Protein AF-A0A8H6SZ51-F1 (afdb_monomer_lite)

InterPro domains:
  IPR008555 SIKE family [PF05769] (8-153)

Sequence (348 aa):
MDTDLGRIYQIVHELSEQLAQNQKTTAALQSQATALKGQAEQSGSGFALRRFNTDIANETFESELERMNAHIVIENQTLLHENKQLSILLKEYEGTLETVMAKFRNHALASQQYELNLTRHYEALLLTRETQTLSHDLASSSEITHSVQRIAHLLRATLQVMAGEDPDPELEYEAGEYIDPNELLSLVDALDNPEDWAVEREAEISRLEQENAALRRMLGIDPETLEANGVSVEVDREPARYALMLSRRRSASGDGPRMSYWDNGQAQQQQTQQQQQQQQQQQMQQQQQQQRAMDMQPMMRAGQANRRPGMFGAGAGRGVIPGAMGAPPQGPMWNPPPTWQPPPEFSR

Organism: NCBI:txid2126181

Structure (mmCIF, N/CA/C/O backbone):
data_AF-A0A8H6SZ51-F1
#
_entry.id   AF-A0A8H6SZ51-F1
#
loop_
_atom_site.group_PDB
_atom_site.id
_atom_site.type_symbol
_atom_site.label_atom_id
_atom_site.label_alt_id
_atom_site.label_comp_id
_atom_site.label_asym_id
_atom_site.label_entity_id
_atom_site.label_seq_id
_atom_site.pdbx_PDB_ins_code
_atom_site.Cartn_x
_atom_site.Cartn_y
_atom_site.Cartn_z
_atom_site.occupancy
_atom_site.B_iso_or_equiv
_atom_site.auth_seq_id
_atom_site.auth_comp_id
_atom_site.auth_asym_id
_atom_site.auth_atom_id
_atom_site.pdbx_PDB_model_num
ATOM 1 N N . MET A 1 1 ? -42.462 -68.093 68.613 1.00 54.12 1 MET A N 1
ATOM 2 C CA . MET A 1 1 ? -41.785 -67.982 67.305 1.00 54.12 1 MET A CA 1
ATOM 3 C C . MET A 1 1 ? -42.586 -67.099 66.359 1.00 54.12 1 MET A C 1
ATOM 5 O O . MET A 1 1 ? -42.056 -66.078 65.946 1.00 54.12 1 MET A O 1
ATOM 9 N N . ASP A 1 2 ? -43.865 -67.390 66.099 1.00 67.56 2 ASP A N 1
ATOM 10 C CA . ASP A 1 2 ? -44.685 -66.563 65.188 1.00 67.56 2 ASP A CA 1
ATOM 11 C C . ASP A 1 2 ? -45.000 -65.153 65.727 1.00 67.56 2 ASP A C 1
ATOM 13 O O . ASP A 1 2 ? -45.064 -64.186 64.971 1.00 67.56 2 ASP A O 1
ATOM 17 N N . THR A 1 3 ? -45.122 -65.001 67.050 1.00 77.69 3 THR A N 1
ATOM 18 C CA . THR A 1 3 ? -45.360 -63.708 67.719 1.00 77.69 3 THR A CA 1
ATOM 19 C C . THR A 1 3 ? -44.162 -62.760 67.646 1.00 77.69 3 THR A C 1
ATOM 21 O O . THR A 1 3 ? -44.332 -61.564 67.416 1.00 77.69 3 THR A O 1
ATOM 24 N N . ASP A 1 4 ? -42.946 -63.288 67.803 1.00 80.62 4 ASP A N 1
ATOM 25 C CA . ASP A 1 4 ? -41.711 -62.500 67.718 1.00 80.62 4 ASP A CA 1
ATOM 26 C C . ASP A 1 4 ? -41.420 -62.100 66.270 1.00 80.62 4 ASP A C 1
ATOM 28 O O . ASP A 1 4 ? -40.997 -60.976 66.009 1.00 80.62 4 ASP A O 1
ATOM 32 N N . LEU A 1 5 ? -41.733 -62.985 65.317 1.00 83.81 5 LEU A N 1
ATOM 33 C CA . LEU A 1 5 ? -41.634 -62.703 63.890 1.00 83.81 5 LEU A CA 1
ATOM 34 C C . LEU A 1 5 ? -42.596 -61.576 63.471 1.00 83.81 5 LEU A C 1
ATOM 36 O O . LEU A 1 5 ? -42.186 -60.653 62.770 1.00 83.81 5 LEU A O 1
ATOM 40 N N . GLY A 1 6 ? -43.840 -61.589 63.965 1.00 87.44 6 GLY A N 1
ATOM 41 C CA . GLY A 1 6 ? -44.801 -60.499 63.749 1.00 87.44 6 GLY A CA 1
ATOM 42 C C . GLY A 1 6 ? -44.322 -59.154 64.311 1.00 87.44 6 GLY A C 1
ATOM 43 O O . GLY A 1 6 ? -44.431 -58.128 63.640 1.00 87.44 6 GLY A O 1
ATOM 44 N N . ARG A 1 7 ? -43.706 -59.161 65.501 1.00 87.44 7 ARG A N 1
ATOM 45 C CA . ARG A 1 7 ? -43.123 -57.955 66.112 1.00 87.44 7 ARG A CA 1
ATOM 46 C C . ARG A 1 7 ? -41.937 -57.415 65.311 1.00 87.44 7 ARG A C 1
ATOM 48 O O . ARG A 1 7 ? -41.816 -56.203 65.153 1.00 87.44 7 ARG A O 1
ATOM 55 N N . ILE A 1 8 ? -41.084 -58.294 64.781 1.00 89.44 8 ILE A N 1
ATOM 56 C CA . ILE A 1 8 ? -39.959 -57.904 63.919 1.00 89.44 8 ILE A CA 1
ATOM 57 C C . ILE A 1 8 ? -40.474 -57.258 62.629 1.00 89.44 8 ILE A C 1
ATOM 59 O O . ILE A 1 8 ? -39.972 -56.202 62.255 1.00 89.44 8 ILE A O 1
ATOM 63 N N . TYR A 1 9 ? -41.499 -57.820 61.980 1.00 90.88 9 TYR A N 1
ATOM 64 C CA . TYR A 1 9 ? -42.091 -57.211 60.782 1.00 90.88 9 TYR A CA 1
ATOM 65 C C . TYR A 1 9 ? -42.684 -55.828 61.051 1.00 90.88 9 TYR A C 1
ATOM 67 O O . TYR A 1 9 ? -42.505 -54.924 60.237 1.00 90.88 9 TYR A O 1
ATOM 75 N N . GLN A 1 10 ? -43.337 -55.641 62.198 1.00 91.94 10 GLN A N 1
ATOM 76 C CA . GLN A 1 10 ? -43.884 -54.344 62.586 1.00 91.94 10 GLN A CA 1
ATOM 77 C C . GLN A 1 10 ? -42.779 -53.305 62.825 1.00 91.94 10 GLN A C 1
ATOM 79 O O . GLN A 1 10 ? -42.860 -52.203 62.293 1.00 91.94 10 GLN A O 1
ATOM 84 N N . ILE A 1 11 ? -41.697 -53.677 63.518 1.00 93.50 11 ILE A N 1
ATOM 85 C CA . ILE A 1 11 ? -40.536 -52.795 63.724 1.00 93.50 11 ILE A CA 1
ATOM 86 C C . ILE A 1 11 ? -39.845 -52.472 62.394 1.00 93.50 11 ILE A C 1
ATOM 88 O O . ILE A 1 11 ? -39.466 -51.330 62.160 1.00 93.50 11 ILE A O 1
ATOM 92 N N . VAL A 1 12 ? -39.688 -53.448 61.497 1.00 93.56 12 VAL A N 1
ATOM 93 C CA . VAL A 1 12 ? -39.121 -53.215 60.158 1.00 93.56 12 VAL A CA 1
ATOM 94 C C . VAL A 1 12 ? -40.002 -52.257 59.357 1.00 93.56 12 VAL A C 1
ATOM 96 O O . VAL A 1 12 ? -39.475 -51.383 58.671 1.00 93.56 12 VAL A O 1
ATOM 99 N N . HIS A 1 13 ? -41.326 -52.376 59.471 1.00 93.75 13 HIS A N 1
ATOM 100 C CA . HIS A 1 13 ? -42.253 -51.458 58.824 1.00 93.75 13 HIS A CA 1
ATOM 101 C C . HIS A 1 13 ? -42.134 -50.038 59.393 1.00 93.75 13 HIS A C 1
ATOM 103 O O . HIS A 1 13 ? -41.925 -49.100 58.626 1.00 93.75 13 HIS A O 1
ATOM 109 N N . GLU A 1 14 ? -42.139 -49.886 60.719 1.00 93.94 14 GLU A N 1
ATOM 110 C CA . GLU A 1 14 ? -41.946 -48.596 61.397 1.00 93.94 14 GLU A CA 1
ATOM 111 C C . GLU A 1 14 ? -40.591 -47.959 61.043 1.00 93.94 14 GLU A C 1
ATOM 113 O O . GLU A 1 14 ? -40.518 -46.766 60.751 1.00 93.94 14 GLU A O 1
ATOM 118 N N . LEU A 1 15 ? -39.514 -48.749 60.983 1.00 92.19 15 LEU A N 1
ATOM 119 C CA . LEU A 1 15 ? -38.196 -48.276 60.551 1.00 92.19 15 LEU A CA 1
ATOM 120 C C . LEU A 1 15 ? -38.187 -47.869 59.074 1.00 92.19 15 LEU A C 1
ATOM 122 O O . LEU A 1 15 ? -37.550 -46.878 58.720 1.00 92.19 15 LEU A O 1
ATOM 126 N N . SER A 1 16 ? -38.897 -48.596 58.207 1.00 94.12 16 SER A N 1
ATOM 127 C CA . SER A 1 16 ? -39.017 -48.243 56.789 1.00 94.12 16 SER A CA 1
ATOM 128 C C . SER A 1 16 ? -39.801 -46.944 56.582 1.00 94.12 16 SER A C 1
ATOM 130 O O . SER A 1 16 ? -39.419 -46.120 55.751 1.00 94.12 16 SER A O 1
ATOM 132 N N . GLU A 1 17 ? -40.836 -46.710 57.390 1.00 94.56 17 GLU A N 1
ATOM 133 C CA . GLU A 1 17 ? -41.622 -45.479 57.375 1.00 94.56 17 GLU A CA 1
ATOM 134 C C . GLU A 1 17 ? -40.801 -44.294 57.904 1.00 94.56 17 GLU A C 1
ATOM 136 O O . GLU A 1 17 ? -40.761 -43.231 57.280 1.00 94.56 17 GLU A O 1
ATOM 141 N N . GLN A 1 18 ? -40.045 -44.493 58.989 1.00 94.19 18 GLN A N 1
ATOM 142 C CA . GLN A 1 18 ? -39.103 -43.496 59.505 1.00 94.19 18 GLN A CA 1
ATOM 143 C C . GLN A 1 18 ? -37.994 -43.174 58.497 1.00 94.19 18 GLN A C 1
ATOM 145 O O . GLN A 1 18 ? -37.603 -42.013 58.357 1.00 94.19 18 GLN A O 1
ATOM 150 N N . LEU A 1 19 ? -37.499 -44.171 57.759 1.00 93.62 19 LEU A N 1
ATOM 151 C CA . LEU A 1 19 ? -36.518 -43.967 56.695 1.00 93.62 19 LEU A CA 1
ATOM 152 C C . LEU A 1 19 ? -37.111 -43.145 55.542 1.00 93.62 19 LEU A C 1
ATOM 154 O O . LEU A 1 19 ? -36.482 -42.189 55.092 1.00 93.62 19 LEU A O 1
ATOM 158 N N . ALA A 1 20 ? -38.328 -43.468 55.097 1.00 93.75 20 ALA A N 1
ATOM 159 C CA . ALA A 1 20 ? -39.018 -42.726 54.043 1.00 93.75 20 ALA A CA 1
ATOM 160 C C . ALA A 1 20 ? -39.282 -41.267 54.454 1.00 93.75 20 ALA A C 1
ATOM 162 O O . ALA A 1 20 ? -39.051 -40.340 53.672 1.00 93.75 20 ALA A O 1
ATOM 163 N N . GLN A 1 21 ? -39.686 -41.043 55.707 1.00 95.31 21 GLN A N 1
ATOM 164 C CA . GLN A 1 21 ? -39.879 -39.703 56.251 1.00 95.31 21 GLN A CA 1
ATOM 165 C C . GLN A 1 21 ? -38.557 -38.930 56.343 1.00 95.31 21 GLN A C 1
ATOM 167 O O . GLN A 1 21 ? -38.513 -37.763 55.956 1.00 95.31 21 GLN A O 1
ATOM 172 N N . ASN A 1 22 ? -37.469 -39.575 56.777 1.00 94.44 22 ASN A N 1
ATOM 173 C CA . ASN A 1 22 ? -36.139 -38.960 56.814 1.00 94.44 22 ASN A CA 1
ATOM 174 C C . ASN A 1 22 ? -35.604 -38.618 55.417 1.00 94.44 22 ASN A C 1
ATOM 176 O O . ASN A 1 22 ? -34.984 -37.571 55.227 1.00 94.44 22 ASN A O 1
ATOM 180 N N . GLN A 1 23 ? -35.861 -39.455 54.411 1.00 95.44 23 GLN A N 1
ATOM 181 C CA . GLN A 1 23 ? -35.506 -39.134 53.027 1.00 95.44 23 GLN A CA 1
ATOM 182 C C . GLN A 1 23 ? -36.289 -37.919 52.524 1.00 95.44 23 GLN A C 1
ATOM 184 O O . GLN A 1 23 ? -35.708 -37.016 51.920 1.00 95.44 23 GLN A O 1
ATOM 189 N N . LYS A 1 24 ? -37.590 -37.849 52.827 1.00 95.94 24 LYS A N 1
ATOM 190 C CA . LYS A 1 24 ? -38.444 -36.717 52.453 1.00 95.94 24 LYS A CA 1
ATOM 191 C C . LYS A 1 24 ? -38.004 -35.412 53.120 1.00 95.94 24 LYS A C 1
ATOM 193 O O . LYS A 1 24 ? -37.941 -34.381 52.451 1.00 95.94 24 LYS A O 1
ATOM 198 N N . THR A 1 25 ? -37.683 -35.437 54.414 1.00 94.88 25 THR A N 1
ATOM 199 C CA . THR A 1 25 ? -37.186 -34.250 55.128 1.00 94.88 25 THR A CA 1
ATOM 200 C C . THR A 1 25 ? -35.817 -33.819 54.610 1.00 94.88 25 THR A C 1
ATOM 202 O O . THR A 1 25 ? -35.608 -32.631 54.381 1.00 94.88 25 THR A O 1
ATOM 205 N N . THR A 1 26 ? -34.917 -34.764 54.327 1.00 95.81 26 THR A N 1
ATOM 206 C CA . THR A 1 26 ? -33.597 -34.475 53.744 1.00 95.81 26 THR A CA 1
ATOM 207 C C . THR A 1 26 ? -33.722 -33.848 52.357 1.00 95.81 26 THR A C 1
ATOM 209 O O . THR A 1 26 ? -33.072 -32.842 52.085 1.00 95.81 26 THR A O 1
ATOM 212 N N . ALA A 1 27 ? -34.607 -34.368 51.502 1.00 94.94 27 ALA A N 1
ATOM 213 C CA . ALA A 1 27 ? -34.875 -33.789 50.186 1.00 94.94 27 ALA A CA 1
ATOM 214 C C . ALA A 1 27 ? -35.447 -32.362 50.290 1.00 94.94 27 ALA A C 1
ATOM 216 O O . ALA A 1 27 ? -35.039 -31.466 49.547 1.00 94.94 27 ALA A O 1
ATOM 217 N N . ALA A 1 28 ? -36.347 -32.119 51.250 1.00 94.44 28 ALA A N 1
ATOM 218 C CA . ALA A 1 28 ? -36.875 -30.784 51.511 1.00 94.44 28 ALA A CA 1
ATOM 219 C C . ALA A 1 28 ? -35.773 -29.822 51.991 1.00 94.44 28 ALA A C 1
ATOM 221 O O . ALA A 1 28 ? -35.643 -28.730 51.440 1.00 94.44 28 ALA A O 1
ATOM 222 N N . LEU A 1 29 ? -34.929 -30.232 52.940 1.00 95.12 29 LEU A N 1
ATOM 223 C CA . LEU A 1 29 ? -33.794 -29.427 53.404 1.00 95.12 29 LEU A CA 1
ATOM 224 C C . LEU A 1 29 ? -32.787 -29.150 52.284 1.00 95.12 29 LEU A C 1
ATOM 226 O O . LEU A 1 29 ? -32.311 -28.025 52.153 1.00 95.12 29 LEU A O 1
ATOM 230 N N . GLN A 1 30 ? -32.506 -30.138 51.435 1.00 95.88 30 GLN A N 1
ATOM 231 C CA . GLN A 1 30 ? -31.626 -29.969 50.284 1.00 95.88 30 GLN A CA 1
ATOM 232 C C . GLN A 1 30 ? -32.189 -28.937 49.300 1.00 95.88 30 GLN A C 1
ATOM 234 O O . GLN A 1 30 ? -31.453 -28.051 48.871 1.00 95.88 30 GLN A O 1
ATOM 239 N N . SER A 1 31 ? -33.494 -28.985 49.004 1.00 93.94 31 SER A N 1
ATOM 240 C CA . SER A 1 31 ? -34.147 -27.985 48.147 1.00 93.94 31 SER A CA 1
ATOM 241 C C . SER A 1 31 ? -34.081 -26.568 48.740 1.00 93.94 31 SER A C 1
ATOM 243 O O . SER A 1 31 ? -33.769 -25.607 48.030 1.00 93.94 31 SER A O 1
ATOM 245 N N . GLN A 1 32 ? -34.278 -26.430 50.056 1.00 94.44 32 GLN A N 1
ATOM 246 C CA . GLN A 1 32 ? -34.163 -25.150 50.759 1.00 94.44 32 GLN A CA 1
ATOM 247 C C . GLN A 1 32 ? -32.725 -24.623 50.734 1.00 94.44 32 GLN A C 1
ATOM 249 O O . GLN A 1 32 ? -32.509 -23.450 50.439 1.00 94.44 32 GLN A O 1
ATOM 254 N N . ALA A 1 33 ? -31.731 -25.486 50.955 1.00 94.62 33 ALA A N 1
ATOM 255 C CA . ALA A 1 33 ? -30.320 -25.125 50.864 1.00 94.62 33 ALA A CA 1
ATOM 256 C C . ALA A 1 33 ? -29.931 -24.685 49.444 1.00 94.62 33 ALA A C 1
ATOM 258 O O . ALA A 1 33 ? -29.205 -23.705 49.287 1.00 94.62 33 ALA A O 1
ATOM 259 N N . THR A 1 34 ? -30.447 -25.348 48.400 1.00 91.56 34 THR A N 1
ATOM 260 C CA . THR A 1 34 ? -30.214 -24.918 47.011 1.00 91.56 34 THR A CA 1
ATOM 261 C C . THR A 1 34 ? -30.865 -23.573 46.699 1.00 91.56 34 THR A C 1
ATOM 263 O O . THR A 1 34 ? -30.244 -22.744 46.036 1.00 91.56 34 THR A O 1
ATOM 266 N N . ALA A 1 35 ? -32.068 -23.312 47.220 1.00 88.31 35 ALA A N 1
ATOM 267 C CA . ALA A 1 35 ? -32.730 -22.021 47.062 1.00 88.31 35 ALA A CA 1
ATOM 268 C C . ALA A 1 35 ? -31.961 -20.901 47.784 1.00 88.31 35 ALA A C 1
ATOM 270 O O . ALA A 1 35 ? -31.727 -19.846 47.200 1.00 88.31 35 ALA A O 1
ATOM 271 N N . LEU A 1 36 ? -31.503 -21.149 49.016 1.00 87.88 36 LEU A N 1
ATOM 272 C CA . LEU A 1 36 ? -30.671 -20.211 49.776 1.00 87.88 36 LEU A CA 1
ATOM 273 C C . LEU A 1 36 ? -29.326 -19.954 49.091 1.00 87.88 36 LEU A C 1
ATOM 275 O O . LEU A 1 36 ? -28.891 -18.808 49.016 1.00 87.88 36 LEU A O 1
ATOM 279 N N . LYS A 1 37 ? -28.687 -20.991 48.542 1.00 89.62 37 LYS A N 1
ATOM 280 C CA . LYS A 1 37 ? -27.451 -20.848 47.766 1.00 89.62 37 LYS A CA 1
ATOM 281 C C . LYS A 1 37 ? -27.669 -19.974 46.527 1.00 89.62 37 LYS A C 1
ATOM 283 O O . LYS A 1 37 ? -26.894 -19.051 46.310 1.00 89.62 37 LYS A O 1
ATOM 288 N N . GLY A 1 38 ? -28.751 -20.200 45.779 1.00 79.88 38 GLY A N 1
ATOM 289 C CA . GLY A 1 38 ? -29.110 -19.354 44.635 1.00 79.88 38 GLY A CA 1
ATOM 290 C C . GLY A 1 38 ? -29.379 -17.898 45.035 1.00 79.88 38 GLY A C 1
ATOM 291 O O . GLY A 1 38 ? -28.921 -16.977 44.364 1.00 79.88 38 GLY A O 1
ATOM 292 N N . GLN A 1 39 ? -30.051 -17.671 46.169 1.00 76.31 39 GLN A N 1
ATOM 293 C CA . GLN A 1 39 ? -30.261 -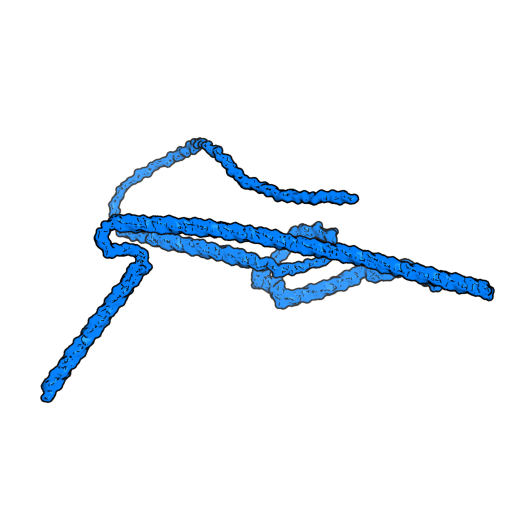16.326 46.719 1.00 76.31 39 GLN A CA 1
ATOM 294 C C . GLN A 1 39 ? -28.949 -15.660 47.164 1.00 76.31 39 GLN A C 1
ATOM 296 O O . GLN A 1 39 ? -28.791 -14.451 46.993 1.00 76.31 39 GLN A O 1
ATOM 301 N N . ALA A 1 40 ? -28.000 -16.421 47.715 1.00 72.31 40 ALA A N 1
ATOM 302 C CA . ALA A 1 40 ? -26.692 -15.920 48.131 1.00 72.31 40 ALA A CA 1
ATOM 303 C C . ALA A 1 40 ? -25.800 -15.561 46.931 1.00 72.31 40 ALA A C 1
ATOM 305 O O . ALA A 1 40 ? -25.185 -14.499 46.929 1.00 72.31 40 ALA A O 1
ATOM 306 N N . GLU A 1 41 ? -25.784 -16.393 45.887 1.00 72.12 41 GLU A N 1
ATOM 307 C CA . GLU A 1 41 ? -25.068 -16.114 44.633 1.00 72.12 41 GLU A CA 1
ATOM 308 C C . GLU A 1 41 ? -25.610 -14.848 43.952 1.00 72.12 41 GLU A C 1
ATOM 310 O O . GLU A 1 41 ? -24.838 -13.972 43.566 1.00 72.12 41 GLU A O 1
ATOM 315 N N . GLN A 1 42 ? -26.938 -14.686 43.911 1.00 62.69 42 GLN A N 1
ATOM 316 C CA . GLN A 1 42 ? -27.586 -13.463 43.421 1.00 62.69 42 GLN A CA 1
ATOM 317 C C . GLN A 1 42 ? -27.328 -12.246 44.324 1.00 62.69 42 GLN A C 1
ATOM 319 O O . GLN A 1 42 ? -27.277 -11.120 43.836 1.00 62.69 42 GLN A O 1
ATOM 324 N N . SER A 1 43 ? -27.133 -12.455 45.631 1.00 59.44 43 SER A N 1
ATOM 325 C CA . SER A 1 43 ? -26.757 -11.387 46.569 1.00 59.44 43 SER A CA 1
ATOM 326 C C . SER A 1 43 ? -25.289 -10.964 46.433 1.00 59.44 43 SER A C 1
ATOM 328 O O . SER A 1 43 ? -24.950 -9.853 46.826 1.00 59.44 43 SER A O 1
ATOM 330 N N . GLY A 1 44 ? -24.422 -11.814 45.870 1.00 57.91 44 GLY A N 1
ATOM 331 C CA . GLY A 1 44 ? -23.009 -11.512 45.624 1.00 57.91 44 GLY A CA 1
ATOM 332 C C . GLY A 1 44 ? -22.717 -10.862 44.267 1.00 57.91 44 GLY A C 1
ATOM 333 O O . GLY A 1 44 ? -21.661 -10.254 44.114 1.00 57.91 44 GLY A O 1
ATOM 334 N N . SER A 1 45 ? -23.621 -10.968 43.283 1.00 58.28 45 SER A N 1
ATOM 335 C CA . SER A 1 45 ? -23.331 -10.596 41.887 1.00 58.28 45 SER A CA 1
ATOM 336 C C . SER A 1 45 ? -23.991 -9.305 41.386 1.00 58.28 45 SER A C 1
ATOM 338 O O . SER A 1 45 ? -23.866 -8.990 40.204 1.00 58.28 45 SER A O 1
ATOM 340 N N . GLY A 1 46 ? -24.726 -8.570 42.222 1.00 50.03 46 GLY A N 1
ATOM 341 C CA . GLY A 1 46 ? -25.528 -7.431 41.774 1.00 50.03 46 GLY A CA 1
ATOM 342 C C . GLY A 1 46 ? -25.355 -6.222 42.675 1.00 50.03 46 GLY A C 1
ATOM 343 O O . GLY A 1 46 ? -25.708 -6.257 43.847 1.00 50.03 46 GLY A O 1
ATOM 344 N N . PHE A 1 47 ? -24.820 -5.148 42.111 1.00 61.03 47 PHE A N 1
ATOM 345 C CA . PHE A 1 47 ? -24.663 -3.842 42.733 1.00 61.03 47 PHE A CA 1
ATOM 346 C C . PHE A 1 47 ? -25.936 -3.383 43.472 1.00 61.03 47 PHE A C 1
ATOM 348 O O . PHE A 1 47 ? -26.958 -3.104 42.853 1.00 61.03 47 PHE A O 1
ATOM 355 N N . ALA A 1 48 ? -25.853 -3.330 44.798 1.00 49.62 48 ALA A N 1
ATOM 356 C CA . ALA A 1 48 ? -26.492 -2.397 45.726 1.00 49.62 48 ALA A CA 1
ATOM 357 C C . ALA A 1 48 ? -26.206 -2.969 47.112 1.00 49.62 48 ALA A C 1
ATOM 359 O O . ALA A 1 48 ? -26.583 -4.107 47.390 1.00 49.62 48 ALA A O 1
ATOM 360 N N . LEU A 1 49 ? -25.518 -2.214 47.971 1.00 57.41 49 LEU A N 1
ATOM 361 C CA . LEU A 1 49 ? -25.330 -2.597 49.364 1.00 57.41 49 LEU A CA 1
ATOM 362 C C . LEU A 1 49 ? -26.714 -2.906 49.974 1.00 57.41 49 LEU A C 1
ATOM 364 O O . LEU A 1 49 ? -27.468 -2.014 50.348 1.00 57.41 49 LEU A O 1
ATOM 368 N N . ARG A 1 50 ? -27.094 -4.179 50.075 1.00 59.22 50 ARG A N 1
ATOM 369 C CA . ARG A 1 50 ? -28.206 -4.560 50.942 1.00 59.22 50 ARG A CA 1
ATOM 370 C C . ARG A 1 50 ? -27.685 -4.371 52.353 1.00 59.22 50 ARG A C 1
ATOM 372 O O . ARG A 1 50 ? -26.639 -4.921 52.688 1.00 59.22 50 ARG A O 1
ATOM 379 N N . ARG A 1 51 ? -28.374 -3.531 53.129 1.00 57.91 51 ARG A N 1
ATOM 380 C CA . ARG A 1 51 ? -28.015 -3.147 54.501 1.00 57.91 51 ARG A CA 1
ATOM 381 C C . ARG A 1 51 ? -27.876 -4.408 55.352 1.00 57.91 51 ARG A C 1
ATOM 383 O O . ARG A 1 51 ? -28.846 -4.889 55.922 1.00 57.91 51 ARG A O 1
ATOM 390 N N . PHE A 1 52 ? -26.673 -4.967 55.385 1.00 53.56 52 PHE A N 1
ATOM 391 C CA . PHE A 1 52 ? -26.355 -6.118 56.222 1.00 53.56 52 PHE A CA 1
ATOM 392 C C . PHE A 1 52 ? -26.105 -5.677 57.672 1.00 53.56 52 PHE A C 1
ATOM 394 O O . PHE A 1 52 ? -26.188 -6.485 58.587 1.00 53.56 52 PHE A O 1
ATOM 401 N N . ASN A 1 53 ? -25.883 -4.373 57.881 1.00 54.50 53 ASN A N 1
ATOM 402 C CA . ASN A 1 53 ? -25.733 -3.749 59.187 1.00 54.50 53 ASN A CA 1
ATOM 403 C C . ASN A 1 53 ? -26.962 -2.873 59.466 1.00 54.50 53 ASN A C 1
ATOM 405 O O . ASN A 1 53 ? -27.157 -1.837 58.827 1.00 54.50 53 ASN A O 1
ATOM 409 N N . THR A 1 54 ? -27.799 -3.289 60.413 1.00 61.47 54 THR A N 1
ATOM 410 C CA . THR A 1 54 ? -28.956 -2.522 60.914 1.00 61.47 54 THR A CA 1
ATOM 411 C C . THR A 1 54 ? -28.561 -1.313 61.766 1.00 61.47 54 THR A C 1
ATOM 413 O O . THR A 1 54 ? -29.416 -0.510 62.124 1.00 61.47 54 THR A O 1
ATOM 416 N N . ASP A 1 55 ? -27.272 -1.185 62.076 1.00 60.06 55 ASP A N 1
ATOM 417 C CA . ASP A 1 55 ? -26.733 -0.290 63.108 1.00 60.06 55 ASP A CA 1
ATOM 418 C C . ASP A 1 55 ? -26.404 1.109 62.556 1.00 60.06 55 ASP A C 1
ATOM 420 O O . ASP A 1 55 ? -26.090 2.040 63.293 1.00 60.06 55 ASP A O 1
ATOM 424 N N . ILE A 1 56 ? -26.477 1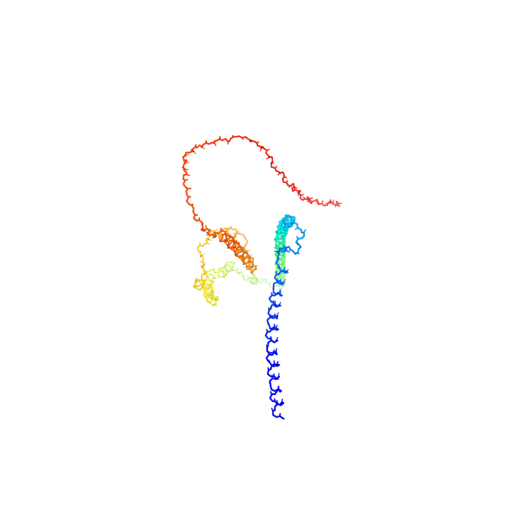.255 61.234 1.00 70.94 56 ILE A N 1
ATOM 425 C CA . ILE A 1 56 ? -26.267 2.501 60.500 1.00 70.94 56 ILE A CA 1
ATOM 426 C C . ILE A 1 56 ? -27.644 3.144 60.276 1.00 70.94 56 ILE A C 1
ATOM 428 O O . ILE A 1 56 ? -28.627 2.437 60.045 1.00 70.94 56 ILE A O 1
ATOM 432 N N . ALA A 1 57 ? -27.760 4.472 60.337 1.00 77.31 57 ALA A N 1
ATOM 433 C CA . ALA A 1 57 ? -29.011 5.164 60.009 1.00 77.31 57 ALA A CA 1
ATOM 434 C C . ALA A 1 57 ? -29.325 5.041 58.503 1.00 77.31 57 ALA A C 1
ATOM 436 O O . ALA A 1 57 ? -28.417 4.931 57.677 1.00 77.31 57 ALA A O 1
ATOM 437 N N . ASN A 1 58 ? -30.606 4.999 58.116 1.00 78.50 58 ASN A N 1
ATOM 438 C CA . ASN A 1 58 ? -30.991 4.909 56.692 1.00 78.50 58 ASN A CA 1
ATOM 439 C C . ASN A 1 58 ? -30.367 6.053 55.885 1.00 78.50 58 ASN A C 1
ATOM 441 O O . ASN A 1 58 ? -29.791 5.817 54.830 1.00 78.50 58 ASN A O 1
ATOM 445 N N . GLU A 1 59 ? -30.378 7.250 56.463 1.00 81.00 59 GLU A N 1
ATOM 446 C CA . GLU A 1 59 ? -29.875 8.479 55.852 1.00 81.00 59 GLU A CA 1
ATOM 447 C C . GLU A 1 59 ? -28.365 8.445 55.580 1.00 81.00 59 GLU A C 1
ATOM 449 O O . GLU A 1 59 ? -27.921 8.836 54.504 1.00 81.00 59 GLU A O 1
ATOM 454 N N . THR A 1 60 ? -27.549 7.945 56.516 1.00 80.75 60 THR A N 1
ATOM 455 C CA . THR A 1 60 ? -26.089 7.880 56.319 1.00 80.75 60 THR A CA 1
ATOM 456 C C . THR A 1 60 ? -25.708 6.840 55.274 1.00 80.75 60 THR A C 1
ATOM 458 O O . THR A 1 60 ? -24.760 7.030 54.518 1.00 80.75 60 THR A O 1
ATOM 461 N N . PHE A 1 61 ? -26.475 5.756 55.202 1.00 80.81 61 PHE A N 1
ATOM 462 C CA . PHE A 1 61 ? -26.314 4.738 54.179 1.00 80.81 61 PHE A CA 1
ATOM 463 C C . PHE A 1 61 ? -26.681 5.259 52.779 1.00 80.81 61 PHE A C 1
ATOM 465 O O . PHE A 1 61 ? -25.904 5.082 51.842 1.00 80.81 61 PHE A O 1
ATOM 472 N N . GLU A 1 62 ? -27.835 5.917 52.640 1.00 82.69 62 GLU A N 1
ATOM 473 C CA . GLU A 1 62 ? -28.273 6.516 51.373 1.00 82.69 62 GLU A CA 1
ATOM 474 C C . GLU A 1 62 ? -27.308 7.618 50.921 1.00 82.69 62 GLU A C 1
ATOM 476 O O . GLU A 1 62 ? -26.909 7.629 49.762 1.00 82.69 62 GLU A O 1
ATOM 481 N N . SER A 1 63 ? -26.818 8.452 51.843 1.00 87.44 63 SER A N 1
ATOM 482 C CA . SER A 1 63 ? -25.839 9.500 51.532 1.00 87.44 63 SER A CA 1
ATOM 483 C C . SER A 1 63 ? -24.487 8.950 51.054 1.00 87.44 63 SER A C 1
ATOM 485 O O . SER A 1 63 ? -23.920 9.460 50.087 1.00 87.44 63 SER A O 1
ATOM 487 N N . GLU A 1 64 ? -23.959 7.889 51.672 1.00 84.44 64 GLU A N 1
ATOM 488 C CA . GLU A 1 64 ? -22.719 7.244 51.209 1.00 84.44 64 GLU A CA 1
ATOM 489 C C . GLU A 1 64 ? -22.916 6.514 49.869 1.00 84.44 64 GLU A C 1
ATOM 491 O O . GLU A 1 64 ? -22.025 6.535 49.014 1.00 84.44 64 GLU A O 1
ATOM 496 N N . LEU A 1 65 ? -24.095 5.925 49.637 1.00 84.31 65 LEU A N 1
ATOM 497 C CA . LEU A 1 65 ? -24.448 5.313 48.355 1.00 84.31 65 LEU A CA 1
ATOM 498 C C . LEU A 1 65 ? -24.543 6.367 47.249 1.00 84.31 65 LEU A C 1
ATOM 500 O O . LEU A 1 65 ? -23.973 6.171 46.176 1.00 84.31 65 LEU A O 1
ATOM 504 N N . GLU A 1 66 ? -25.204 7.493 47.510 1.00 88.12 66 GLU A N 1
ATOM 505 C CA . GLU A 1 66 ? -25.273 8.632 46.594 1.00 88.12 66 GLU A CA 1
ATOM 506 C C . GLU A 1 66 ? -23.882 9.199 46.305 1.00 88.12 66 GLU A C 1
ATOM 508 O O . GLU A 1 66 ? -23.554 9.438 45.142 1.00 88.12 66 GLU A O 1
ATOM 513 N N . ARG A 1 67 ? -23.024 9.338 47.325 1.00 91.50 67 ARG A N 1
ATOM 514 C CA . ARG A 1 67 ? -21.639 9.797 47.144 1.00 91.50 67 ARG A CA 1
ATOM 515 C C . ARG A 1 67 ? -20.835 8.838 46.270 1.00 91.50 67 ARG A C 1
ATOM 517 O O . ARG A 1 67 ? -20.131 9.285 45.367 1.00 91.50 67 ARG A O 1
ATOM 524 N N . MET A 1 68 ? -20.938 7.533 46.517 1.00 88.06 68 MET A N 1
ATOM 525 C CA . MET A 1 68 ? -20.249 6.514 45.723 1.00 88.06 68 MET A CA 1
ATOM 526 C C . MET A 1 68 ? -20.772 6.476 44.283 1.00 88.06 68 MET A C 1
ATOM 528 O O . MET A 1 68 ? -19.983 6.411 43.346 1.00 88.06 68 MET A O 1
ATOM 532 N N . ASN A 1 69 ? -22.088 6.563 44.091 1.00 87.75 69 ASN A N 1
ATOM 533 C CA . ASN A 1 69 ? -22.696 6.586 42.765 1.00 87.75 69 ASN A CA 1
ATOM 534 C C . ASN A 1 69 ? -22.271 7.842 41.986 1.00 87.75 69 ASN A C 1
ATOM 536 O O . ASN A 1 69 ? -21.811 7.742 40.851 1.00 87.75 69 ASN A O 1
ATOM 540 N N . ALA A 1 70 ? -22.303 9.016 42.624 1.00 94.12 70 ALA A N 1
ATOM 541 C CA . ALA A 1 70 ? -21.788 10.252 42.039 1.00 94.12 70 ALA A CA 1
ATOM 542 C C . ALA A 1 70 ? -20.301 10.131 41.666 1.00 94.12 70 ALA A C 1
ATOM 544 O O . ALA A 1 70 ? -19.902 10.569 40.588 1.00 94.12 70 ALA A O 1
ATOM 545 N N . HIS A 1 71 ? -19.489 9.491 42.512 1.00 94.88 71 HIS A N 1
ATOM 546 C CA . HIS A 1 71 ? -18.078 9.250 42.222 1.00 94.88 71 HIS A CA 1
ATOM 547 C C . HIS A 1 71 ? -17.878 8.366 40.983 1.00 94.88 71 HIS A C 1
ATOM 549 O O . HIS A 1 71 ? -17.133 8.747 40.084 1.00 94.88 71 HIS A O 1
ATOM 555 N N . ILE A 1 72 ? -18.608 7.251 40.883 1.00 93.38 72 ILE A N 1
ATOM 556 C CA . ILE A 1 72 ? -18.565 6.346 39.724 1.00 93.38 72 ILE A CA 1
ATOM 557 C C . ILE A 1 72 ? -19.005 7.067 38.444 1.00 93.38 72 ILE A C 1
ATOM 559 O O . ILE A 1 72 ? -18.431 6.847 37.378 1.00 93.38 72 ILE A O 1
ATOM 563 N N . VAL A 1 73 ? -20.015 7.938 38.519 1.00 95.69 73 VAL A N 1
ATOM 564 C CA . VAL A 1 73 ? -20.460 8.733 37.363 1.00 95.69 73 VAL A CA 1
ATOM 565 C C . VAL A 1 73 ? -19.364 9.700 36.910 1.00 95.69 73 VAL A C 1
ATOM 567 O O . VAL A 1 73 ? -19.104 9.793 35.711 1.00 95.69 73 VAL A O 1
ATOM 570 N N . ILE A 1 74 ? -18.696 10.384 37.842 1.00 96.25 74 ILE A N 1
ATOM 571 C CA . ILE A 1 74 ? -17.593 11.308 37.531 1.00 96.25 74 ILE A CA 1
ATOM 572 C C . ILE A 1 74 ? -16.404 10.555 36.921 1.00 96.25 74 ILE A C 1
ATOM 574 O O . ILE A 1 74 ? -15.835 11.002 35.923 1.00 96.25 74 ILE A O 1
ATOM 578 N N . GLU A 1 75 ? -16.044 9.402 37.480 1.00 97.12 75 GLU A N 1
ATOM 579 C CA . GLU A 1 75 ? -14.971 8.558 36.953 1.00 97.12 75 GLU A CA 1
ATOM 580 C C . GLU A 1 75 ? -15.298 8.079 35.536 1.00 97.12 75 GLU A C 1
ATOM 582 O O . GLU A 1 75 ? -14.498 8.267 34.623 1.00 97.12 75 GLU A O 1
ATOM 587 N N . ASN A 1 76 ? -16.512 7.570 35.308 1.00 96.00 76 ASN A N 1
ATOM 588 C CA . ASN A 1 76 ? -16.950 7.176 33.970 1.00 96.00 76 ASN A CA 1
ATOM 589 C C . ASN A 1 76 ? -16.911 8.344 32.979 1.00 96.00 76 ASN A C 1
ATOM 591 O O . ASN A 1 76 ? -16.468 8.169 31.847 1.00 96.00 76 ASN A O 1
ATOM 595 N N . GLN A 1 77 ? -17.336 9.545 33.378 1.00 97.88 77 GLN A N 1
ATOM 596 C CA . GLN A 1 77 ? -17.238 10.731 32.520 1.00 97.88 77 GLN A CA 1
ATOM 597 C C . GLN A 1 77 ? -15.784 11.090 32.194 1.00 97.88 77 GLN A C 1
ATOM 599 O O . GLN A 1 77 ? -15.484 11.455 31.056 1.00 97.88 77 GLN A O 1
ATOM 604 N N . THR A 1 78 ? -14.883 10.950 33.166 1.00 97.88 78 THR A N 1
ATOM 605 C CA . THR A 1 78 ? -13.447 11.196 32.990 1.00 97.88 78 THR A CA 1
ATOM 606 C C . THR A 1 78 ? -12.845 10.190 32.014 1.00 97.88 78 THR A C 1
ATOM 608 O O . THR A 1 78 ? -12.246 10.592 31.018 1.00 97.88 78 THR A O 1
ATOM 611 N N . LEU A 1 79 ? -13.108 8.897 32.216 1.00 97.94 79 LEU A N 1
ATOM 612 C CA . LEU A 1 79 ? -12.659 7.829 31.324 1.00 97.94 79 LEU A CA 1
ATOM 613 C C . LEU A 1 79 ? -13.203 8.007 29.905 1.00 97.94 79 LEU A C 1
ATOM 615 O O . LEU A 1 79 ? -12.475 7.822 28.934 1.00 97.94 79 LEU A O 1
ATOM 619 N N . LEU A 1 80 ? -14.466 8.415 29.755 1.00 98.00 80 LEU A N 1
ATOM 620 C CA . LEU A 1 80 ? -15.044 8.719 28.444 1.00 98.00 80 LEU A CA 1
ATOM 621 C C . LEU A 1 80 ? -14.332 9.892 27.759 1.00 98.00 80 LEU A C 1
ATOM 623 O O . LEU A 1 80 ? -14.103 9.850 26.547 1.00 98.00 80 LEU A O 1
ATOM 627 N N . HIS A 1 81 ? -13.975 10.933 28.512 1.00 98.19 81 HIS A N 1
ATOM 628 C CA . HIS A 1 81 ? -13.245 12.077 27.978 1.00 98.19 81 HIS A CA 1
ATOM 629 C C . HIS A 1 81 ? -11.819 11.697 27.555 1.00 98.19 81 HIS A C 1
ATOM 631 O O . HIS A 1 81 ? -11.410 12.032 26.443 1.00 98.19 81 HIS A O 1
ATOM 637 N N . GLU A 1 82 ? -11.094 10.946 28.383 1.00 98.19 82 GLU A N 1
ATOM 638 C CA . GLU A 1 82 ? -9.760 10.426 28.058 1.00 98.19 82 GLU A CA 1
ATOM 639 C C . GLU A 1 82 ? -9.797 9.509 26.832 1.00 98.19 82 GLU A C 1
ATOM 641 O O . GLU A 1 82 ? -9.002 9.662 25.906 1.00 98.19 82 GLU A O 1
ATOM 646 N N . ASN A 1 83 ? -10.779 8.611 26.753 1.00 97.44 83 ASN A N 1
ATOM 647 C CA . ASN A 1 83 ? -10.939 7.715 25.611 1.00 97.44 83 ASN A CA 1
ATOM 648 C C . ASN A 1 83 ? -11.226 8.495 24.313 1.00 97.44 83 ASN A C 1
ATOM 650 O O . ASN A 1 83 ? -10.662 8.202 23.254 1.00 97.44 83 ASN A O 1
ATOM 654 N N . LYS A 1 84 ? -12.030 9.565 24.394 1.00 98.44 84 LYS A N 1
ATOM 655 C CA . LYS A 1 84 ? -12.248 10.486 23.270 1.00 98.44 84 LYS A CA 1
ATOM 656 C C . LYS A 1 84 ? -10.955 11.193 22.854 1.00 98.44 84 LYS A C 1
ATOM 658 O O . LYS A 1 84 ? -10.707 11.310 21.656 1.00 98.44 84 LYS A O 1
ATOM 663 N N . GLN A 1 85 ? -10.138 11.649 23.803 1.00 98.38 85 GLN A N 1
ATOM 664 C CA . GLN A 1 85 ? -8.846 12.277 23.509 1.00 98.38 85 GLN A CA 1
ATOM 665 C C . GLN A 1 85 ? -7.879 11.301 22.830 1.00 98.38 85 GLN A C 1
ATOM 667 O O . GLN A 1 85 ? -7.308 11.642 21.796 1.00 98.38 85 GLN A O 1
ATOM 672 N N . LEU A 1 86 ? -7.757 10.072 23.343 1.00 98.44 86 LEU A N 1
ATOM 673 C CA . LEU A 1 86 ? -6.942 9.019 22.727 1.00 98.44 86 LEU A CA 1
ATOM 674 C C . LEU A 1 86 ? -7.421 8.691 21.309 1.00 98.44 86 LEU A C 1
ATOM 676 O O . LEU A 1 86 ? -6.611 8.552 20.397 1.00 98.44 86 LEU A O 1
ATOM 680 N N . SER A 1 87 ? -8.737 8.638 21.103 1.00 98.38 87 SER A N 1
ATOM 681 C CA . SER A 1 87 ? -9.328 8.413 19.781 1.00 98.38 87 SER A CA 1
ATOM 682 C C . SER A 1 87 ? -9.024 9.546 18.794 1.00 98.38 87 SER A C 1
ATOM 684 O O . SER A 1 87 ? -8.851 9.288 17.605 1.00 98.38 87 SER A O 1
ATOM 686 N N . ILE A 1 88 ? -8.974 10.801 19.254 1.00 98.19 88 ILE A N 1
ATOM 687 C CA . ILE A 1 88 ? -8.575 11.946 18.419 1.00 98.19 88 ILE A CA 1
ATOM 688 C C . ILE A 1 88 ? -7.093 11.835 18.060 1.00 98.19 88 ILE A C 1
ATOM 690 O O . ILE A 1 88 ? -6.749 11.921 16.884 1.00 98.19 88 ILE A O 1
ATOM 694 N N . LEU A 1 89 ? -6.239 11.571 19.048 1.00 98.44 89 LEU A N 1
ATOM 695 C CA . LEU A 1 89 ? -4.799 11.444 18.844 1.00 98.44 89 LEU A CA 1
ATOM 696 C C . LEU A 1 89 ? -4.457 10.312 17.862 1.00 98.44 89 LEU A C 1
ATOM 698 O O . LEU A 1 89 ? -3.606 10.475 16.993 1.00 98.44 89 LEU A O 1
ATOM 702 N N . LEU A 1 90 ? -5.157 9.179 17.952 1.00 98.38 90 LEU A N 1
ATOM 703 C CA . LEU A 1 90 ? -5.001 8.066 17.017 1.00 98.38 90 LEU A CA 1
ATOM 704 C C . LEU A 1 90 ? -5.318 8.506 15.578 1.00 98.38 90 LEU A C 1
ATOM 706 O O . LEU A 1 90 ? -4.513 8.266 14.681 1.00 98.38 90 LEU A O 1
ATOM 710 N N . LYS A 1 91 ? -6.423 9.232 15.365 1.00 98.50 91 LYS A N 1
ATOM 711 C CA . LYS A 1 91 ? -6.785 9.771 14.041 1.00 98.50 91 LYS A CA 1
ATOM 712 C C . LYS A 1 91 ? -5.756 10.764 13.503 1.00 98.50 91 LYS A C 1
ATOM 714 O O . LYS A 1 91 ? -5.502 10.790 12.302 1.00 98.50 91 LYS A O 1
ATOM 719 N N . GLU A 1 92 ? -5.156 11.582 14.365 1.00 98.12 92 GLU A N 1
ATOM 720 C CA . GLU A 1 92 ? -4.074 12.490 13.970 1.00 98.12 92 GLU A CA 1
ATOM 721 C C . GLU A 1 92 ? -2.824 11.709 13.539 1.00 98.12 92 GLU A C 1
ATOM 723 O O . GLU A 1 92 ? -2.233 12.009 12.498 1.00 98.12 92 GLU A O 1
ATOM 728 N N . TYR A 1 93 ? -2.447 10.656 14.272 1.00 98.56 93 TYR A N 1
ATOM 729 C CA . TYR A 1 93 ? -1.351 9.774 13.865 1.00 98.56 93 TYR A CA 1
ATOM 730 C C . TYR A 1 93 ? -1.634 9.061 12.542 1.00 98.56 93 TYR A C 1
ATOM 732 O O . TYR A 1 93 ? -0.767 9.034 11.670 1.00 98.56 93 TYR A O 1
ATOM 740 N N . GLU A 1 94 ? -2.846 8.548 12.346 1.00 98.19 94 GLU A N 1
ATOM 741 C CA . GLU A 1 94 ? -3.256 7.949 11.073 1.00 98.19 94 GLU A CA 1
ATOM 742 C C . GLU A 1 94 ? -3.164 8.961 9.923 1.00 98.19 94 GLU A C 1
ATOM 744 O O . GLU A 1 94 ? -2.535 8.676 8.904 1.00 98.19 94 GLU A O 1
ATOM 749 N N . GLY A 1 95 ? -3.696 10.174 10.105 1.00 98.19 95 GLY A N 1
ATOM 750 C CA . GLY A 1 95 ? -3.665 11.220 9.080 1.00 98.19 95 GLY A CA 1
ATOM 751 C C . GLY A 1 95 ? -2.251 11.716 8.751 1.00 98.19 95 GLY A C 1
ATOM 752 O O . GLY A 1 95 ? -1.914 11.955 7.585 1.00 98.19 95 GLY A O 1
ATOM 753 N N . THR A 1 96 ? -1.380 11.846 9.757 1.00 98.38 96 THR A N 1
ATOM 754 C CA . THR A 1 96 ? 0.029 12.196 9.514 1.00 98.38 96 THR A CA 1
ATOM 755 C C . THR A 1 96 ? 0.763 11.083 8.772 1.00 98.38 96 THR A C 1
ATOM 757 O O . THR A 1 96 ? 1.496 11.378 7.824 1.00 98.38 96 THR A O 1
ATOM 760 N N . LEU A 1 97 ? 0.531 9.816 9.124 1.00 98.50 97 LEU A N 1
ATOM 761 C CA . LEU A 1 97 ? 1.119 8.669 8.436 1.00 98.50 97 LEU A CA 1
ATOM 762 C C . LEU A 1 97 ? 0.640 8.597 6.984 1.00 98.50 97 LEU A C 1
ATOM 764 O O . LEU A 1 97 ? 1.460 8.430 6.083 1.00 98.50 97 LEU A O 1
ATOM 768 N N . GLU A 1 98 ? -0.653 8.794 6.733 1.00 98.38 98 GLU A N 1
ATOM 769 C CA . GLU A 1 98 ? -1.212 8.847 5.382 1.00 98.38 98 GLU A CA 1
ATOM 770 C C . GLU A 1 98 ? -0.539 9.939 4.540 1.00 98.38 98 GLU A C 1
ATOM 772 O O . GLU A 1 98 ? -0.079 9.676 3.425 1.00 98.38 98 GLU A O 1
ATOM 777 N N . THR A 1 99 ? -0.376 11.136 5.108 1.00 98.44 99 THR A N 1
ATOM 778 C CA . THR A 1 99 ? 0.304 12.260 4.449 1.00 98.44 99 THR A CA 1
ATOM 779 C C . THR A 1 99 ? 1.765 11.935 4.132 1.00 98.44 99 THR A C 1
ATOM 781 O O . THR A 1 99 ? 2.249 12.217 3.032 1.00 98.44 99 THR A O 1
ATOM 784 N N . VAL A 1 100 ? 2.490 11.341 5.082 1.00 98.62 100 VAL A N 1
ATOM 785 C CA . VAL A 1 100 ? 3.895 10.950 4.905 1.00 98.62 100 VAL A CA 1
ATOM 786 C C . VAL A 1 100 ? 4.017 9.873 3.830 1.00 98.62 100 VAL A C 1
ATOM 788 O O . VAL A 1 100 ? 4.811 10.021 2.902 1.00 98.62 100 VAL A O 1
ATOM 791 N N . MET A 1 101 ? 3.184 8.836 3.882 1.00 98.56 101 MET A N 1
ATOM 792 C CA . MET A 1 101 ? 3.170 7.767 2.886 1.00 98.56 101 MET A CA 1
ATOM 793 C C . MET A 1 101 ? 2.799 8.284 1.494 1.00 98.56 101 MET A C 1
ATOM 795 O O . MET A 1 101 ? 3.410 7.867 0.514 1.00 98.56 101 MET A O 1
ATOM 799 N N . ALA A 1 102 ? 1.853 9.220 1.380 1.00 98.25 102 ALA A N 1
ATOM 800 C CA . ALA A 1 102 ? 1.529 9.868 0.110 1.00 98.25 102 ALA A CA 1
ATOM 801 C C . ALA A 1 102 ? 2.737 10.626 -0.464 1.00 98.25 102 ALA A C 1
ATOM 803 O O . ALA A 1 102 ? 3.064 10.464 -1.640 1.00 98.25 102 ALA A O 1
ATOM 804 N N . LYS A 1 103 ? 3.459 11.391 0.367 1.00 98.44 103 LYS A N 1
ATOM 805 C CA . LYS A 1 103 ? 4.697 12.072 -0.049 1.00 98.44 103 LYS A CA 1
ATOM 806 C C . LYS A 1 103 ? 5.777 11.085 -0.487 1.00 98.44 103 LYS A C 1
ATOM 808 O O . LYS A 1 103 ? 6.385 11.303 -1.530 1.00 98.44 103 LYS A O 1
ATOM 813 N N . PHE A 1 104 ? 5.986 9.998 0.257 1.00 98.56 104 PHE A N 1
ATOM 814 C CA . PHE A 1 104 ? 6.952 8.961 -0.116 1.00 98.56 104 PHE A CA 1
ATOM 815 C C . PHE A 1 104 ? 6.590 8.284 -1.435 1.00 98.56 104 PHE A C 1
ATOM 817 O O . PHE A 1 104 ? 7.461 8.144 -2.287 1.00 98.56 104 PHE A O 1
ATOM 824 N N . ARG A 1 105 ? 5.319 7.919 -1.643 1.00 98.44 105 ARG A N 1
ATOM 825 C CA . ARG A 1 105 ? 4.857 7.329 -2.910 1.00 98.44 105 ARG A CA 1
ATOM 826 C C . ARG A 1 105 ? 5.081 8.282 -4.082 1.00 98.44 105 ARG A C 1
ATOM 828 O O . ARG A 1 105 ? 5.654 7.876 -5.087 1.00 98.44 105 ARG A O 1
ATOM 835 N N . ASN A 1 106 ? 4.702 9.550 -3.931 1.00 98.06 106 ASN A N 1
ATOM 836 C CA . ASN A 1 106 ? 4.886 10.559 -4.975 1.00 98.06 106 ASN A CA 1
ATOM 837 C C . ASN A 1 106 ? 6.368 10.819 -5.270 1.00 98.06 106 ASN A C 1
ATOM 839 O O . ASN A 1 106 ? 6.753 10.896 -6.432 1.00 98.06 106 ASN A O 1
ATOM 843 N N . HIS A 1 107 ? 7.207 10.919 -4.237 1.00 98.38 107 HIS A N 1
ATOM 844 C CA . HIS A 1 107 ? 8.645 11.109 -4.406 1.00 98.38 107 HIS A CA 1
ATOM 845 C C . HIS A 1 107 ? 9.312 9.891 -5.052 1.00 98.38 107 HIS A C 1
ATOM 847 O O . HIS A 1 107 ? 10.120 10.055 -5.958 1.00 98.38 107 HIS A O 1
ATOM 853 N N . ALA A 1 108 ? 8.962 8.672 -4.631 1.00 98.19 108 ALA A N 1
ATOM 854 C CA . ALA A 1 108 ? 9.486 7.445 -5.226 1.00 98.19 108 ALA A CA 1
ATOM 855 C C . ALA A 1 108 ? 9.113 7.340 -6.711 1.00 98.19 108 ALA A C 1
ATOM 857 O O . ALA A 1 108 ? 9.974 7.051 -7.537 1.00 98.19 108 ALA A O 1
ATOM 858 N N . LEU A 1 109 ? 7.860 7.652 -7.059 1.00 98.12 109 LEU A N 1
ATOM 859 C CA . LEU A 1 109 ? 7.399 7.687 -8.446 1.00 98.12 109 LEU A CA 1
ATOM 860 C C . LEU A 1 109 ? 8.149 8.755 -9.253 1.00 98.12 109 LEU A C 1
ATOM 862 O O . LEU A 1 109 ? 8.646 8.458 -10.336 1.00 98.12 109 LEU A O 1
ATOM 866 N N . ALA A 1 110 ? 8.275 9.976 -8.728 1.00 98.06 110 ALA A N 1
ATOM 867 C CA . ALA A 1 110 ? 9.003 11.053 -9.397 1.00 98.06 110 ALA A CA 1
ATOM 868 C C . ALA A 1 110 ? 10.493 10.714 -9.589 1.00 98.06 110 ALA A C 1
ATOM 870 O O . ALA A 1 110 ? 11.039 10.947 -10.665 1.00 98.06 110 ALA A O 1
ATOM 871 N N . SER A 1 111 ? 11.134 10.112 -8.581 1.00 97.88 111 SER A N 1
ATOM 872 C CA . SER A 1 111 ? 12.523 9.644 -8.649 1.00 97.88 111 SER A CA 1
ATOM 873 C C . SER A 1 111 ? 12.691 8.561 -9.713 1.00 97.88 111 SER A C 1
ATOM 875 O O . SER A 1 111 ? 13.589 8.654 -10.542 1.00 97.88 111 SER A O 1
ATOM 877 N N . GLN A 1 112 ? 11.789 7.577 -9.749 1.00 98.00 112 GLN A N 1
ATOM 878 C CA . GLN A 1 112 ? 11.815 6.508 -10.748 1.00 98.00 112 GLN A CA 1
ATOM 879 C C . GLN A 1 112 ? 11.621 7.052 -12.169 1.00 98.00 112 GLN A C 1
ATOM 881 O O . GLN A 1 112 ? 12.305 6.632 -13.100 1.00 98.00 112 GLN A O 1
ATOM 886 N N . GLN A 1 113 ? 10.698 8.000 -12.350 1.00 97.56 113 GLN A N 1
ATOM 887 C CA . GLN A 1 113 ? 10.490 8.665 -13.635 1.00 97.56 113 GLN A CA 1
ATOM 888 C C . GLN A 1 113 ? 11.717 9.466 -14.066 1.00 97.56 113 GLN A C 1
ATOM 890 O O . GLN A 1 113 ? 12.073 9.439 -15.242 1.00 97.56 113 GLN A O 1
ATOM 895 N N . TYR A 1 114 ? 12.362 10.164 -13.131 1.00 98.38 114 TYR A N 1
ATOM 896 C CA . TYR A 1 114 ? 13.585 10.907 -13.401 1.00 98.38 114 TYR A CA 1
ATOM 897 C C . TYR A 1 114 ? 14.727 9.978 -13.828 1.00 98.38 114 TYR A C 1
ATOM 899 O O . TYR A 1 114 ? 15.345 10.230 -14.860 1.00 98.38 114 TYR A O 1
ATOM 907 N N . GLU A 1 115 ? 14.961 8.884 -13.100 1.00 97.94 115 GLU A N 1
ATOM 908 C CA . GLU A 1 115 ? 15.986 7.893 -13.450 1.00 97.94 115 GLU A CA 1
ATOM 909 C C . GLU A 1 115 ? 15.747 7.302 -14.840 1.00 97.94 115 GLU A C 1
ATOM 911 O O . GLU A 1 115 ? 16.652 7.287 -15.667 1.00 97.94 115 GLU A O 1
ATOM 916 N N . LEU A 1 116 ? 14.514 6.892 -15.137 1.00 98.19 116 LEU A N 1
ATOM 917 C CA . LEU A 1 116 ? 14.161 6.320 -16.434 1.00 98.19 116 LEU A CA 1
ATOM 918 C C . LEU A 1 116 ? 14.254 7.344 -17.578 1.00 98.19 116 LEU A C 1
ATOM 920 O O . LEU A 1 116 ? 14.619 6.999 -18.700 1.00 98.19 116 LEU A O 1
ATOM 924 N N . ASN A 1 117 ? 13.937 8.615 -17.327 1.00 98.19 117 ASN A N 1
ATOM 925 C CA . ASN A 1 117 ? 14.127 9.663 -18.329 1.00 98.19 117 ASN A CA 1
ATOM 926 C C . ASN A 1 117 ? 15.619 9.911 -18.591 1.00 98.19 117 ASN A C 1
ATOM 928 O O . ASN A 1 117 ? 16.037 10.069 -19.736 1.00 98.19 117 ASN A O 1
ATOM 932 N N . LEU A 1 118 ? 16.433 9.886 -17.535 1.00 98.06 118 LEU A N 1
ATOM 933 C CA . LEU A 1 118 ? 17.878 10.023 -17.638 1.00 98.06 118 LEU A CA 1
ATOM 934 C C . LEU A 1 118 ? 18.494 8.870 -18.440 1.00 98.06 118 LEU A C 1
ATOM 936 O O . LEU A 1 118 ? 19.306 9.126 -19.329 1.00 98.06 118 LEU A O 1
ATOM 940 N N . THR A 1 119 ? 18.088 7.623 -18.172 1.00 97.81 119 THR A N 1
ATOM 941 C CA . THR A 1 119 ? 18.568 6.464 -18.939 1.00 97.81 119 THR A CA 1
ATOM 942 C C . THR A 1 119 ? 18.175 6.585 -20.404 1.00 97.81 119 THR A C 1
ATOM 944 O O . THR A 1 119 ? 19.055 6.523 -21.253 1.00 97.81 119 THR A O 1
ATOM 947 N N . ARG A 1 120 ? 16.905 6.887 -20.711 1.00 98.06 120 ARG A N 1
ATOM 948 C CA . ARG A 1 120 ? 16.443 7.088 -22.097 1.00 98.06 120 ARG A CA 1
ATOM 949 C C . ARG A 1 120 ? 17.210 8.191 -22.818 1.00 98.06 120 ARG A C 1
ATOM 951 O O . ARG A 1 120 ? 17.559 8.037 -23.984 1.00 98.06 120 ARG A O 1
ATOM 958 N N . HIS A 1 121 ? 17.473 9.305 -22.138 1.00 98.19 121 HIS A N 1
ATOM 959 C CA . HIS A 1 121 ? 18.215 10.420 -22.716 1.00 98.19 121 HIS A CA 1
ATOM 960 C C . HIS A 1 121 ? 19.652 10.017 -23.075 1.00 98.19 121 HIS A C 1
ATOM 962 O O . HIS A 1 121 ? 20.116 10.297 -24.180 1.00 98.19 121 HIS A O 1
ATOM 968 N N . TYR A 1 122 ? 20.360 9.342 -22.165 1.00 98.31 122 TYR A N 1
ATOM 969 C CA . TYR A 1 122 ? 21.725 8.895 -22.442 1.00 98.31 122 TYR A CA 1
ATOM 970 C C . TYR A 1 122 ? 21.783 7.745 -23.446 1.00 98.31 122 TYR A C 1
ATOM 972 O O . TYR A 1 122 ? 22.686 7.735 -24.277 1.00 98.31 122 TYR A O 1
ATOM 980 N N . GLU A 1 123 ? 20.815 6.831 -23.437 1.00 98.12 123 GLU A N 1
ATOM 981 C CA . GLU A 1 123 ? 20.671 5.800 -24.468 1.00 98.12 123 GLU A CA 1
ATOM 982 C C . GLU A 1 123 ? 20.482 6.430 -25.851 1.00 98.12 123 GLU A C 1
ATOM 984 O O . GLU A 1 123 ? 21.205 6.083 -26.782 1.00 98.12 123 GLU A O 1
ATOM 989 N N . ALA A 1 124 ? 19.596 7.421 -25.98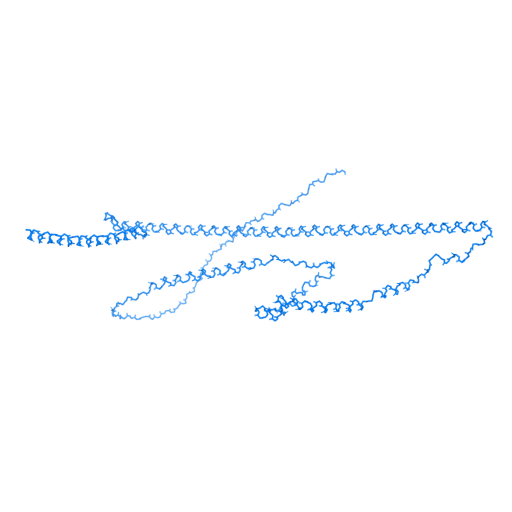6 1.00 97.88 124 ALA A N 1
ATOM 990 C CA . ALA A 1 124 ? 19.389 8.130 -27.248 1.00 97.88 124 ALA A CA 1
ATOM 991 C C . ALA A 1 124 ? 20.660 8.851 -27.731 1.00 97.88 124 ALA A C 1
ATOM 993 O O . ALA A 1 124 ? 20.995 8.803 -28.919 1.00 97.88 124 ALA A O 1
ATOM 994 N N . LEU A 1 125 ? 21.400 9.491 -26.818 1.00 98.06 125 LEU A N 1
ATOM 995 C CA . LEU A 1 125 ? 22.667 10.149 -27.142 1.00 98.06 125 LEU A CA 1
ATOM 996 C C . LEU A 1 125 ? 23.727 9.136 -27.606 1.00 98.06 125 LEU A C 1
ATOM 998 O O . LEU A 1 125 ? 24.426 9.383 -28.590 1.00 98.06 125 LEU A O 1
ATOM 1002 N N . LEU A 1 126 ? 23.837 7.997 -26.915 1.00 97.69 126 LEU A N 1
ATOM 1003 C CA . LEU A 1 126 ? 24.768 6.923 -27.258 1.00 97.69 126 LEU A CA 1
ATOM 1004 C C . LEU A 1 126 ? 24.445 6.323 -28.627 1.00 97.69 126 LEU A C 1
ATOM 1006 O O . LEU A 1 126 ? 25.341 6.252 -29.464 1.00 97.69 126 LEU A O 1
ATOM 1010 N N . LEU A 1 127 ? 23.177 5.992 -28.883 1.00 97.50 127 LEU A N 1
ATOM 1011 C CA . LEU A 1 127 ? 22.719 5.465 -30.171 1.00 97.50 127 LEU A CA 1
ATOM 1012 C C . LEU A 1 127 ? 22.973 6.452 -31.315 1.00 97.50 127 LEU A C 1
ATOM 1014 O O . LEU A 1 127 ? 23.440 6.060 -32.384 1.00 97.50 127 LEU A O 1
ATOM 1018 N N . THR A 1 128 ? 22.724 7.745 -31.089 1.00 97.50 12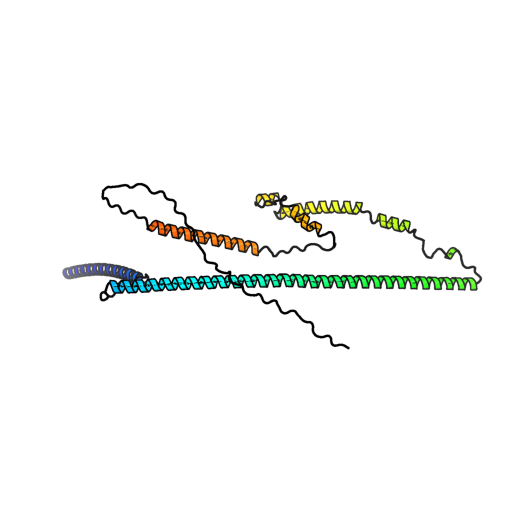8 THR A N 1
ATOM 1019 C CA . THR A 1 128 ? 22.994 8.786 -32.093 1.00 97.50 128 THR A CA 1
ATOM 1020 C C . THR A 1 128 ? 24.487 8.857 -32.413 1.00 97.50 128 THR A C 1
ATOM 1022 O O . THR A 1 128 ? 24.874 8.866 -33.581 1.00 97.50 128 THR A O 1
ATOM 1025 N N . ARG A 1 129 ? 25.341 8.864 -31.384 1.00 97.12 129 ARG A N 1
ATOM 1026 C CA . ARG A 1 129 ? 26.800 8.898 -31.547 1.00 97.12 129 ARG A CA 1
ATOM 1027 C C . ARG A 1 129 ? 27.329 7.642 -32.243 1.00 97.12 129 ARG A C 1
ATOM 1029 O O . ARG A 1 129 ? 28.199 7.745 -33.106 1.00 97.12 129 ARG A O 1
ATOM 1036 N N . GLU A 1 130 ? 26.833 6.469 -31.870 1.00 97.56 130 GLU A N 1
ATOM 1037 C CA . GLU A 1 130 ? 27.205 5.194 -32.485 1.00 97.56 130 GLU A CA 1
ATOM 1038 C C . GLU A 1 130 ? 26.815 5.164 -33.966 1.00 97.56 130 GLU A C 1
ATOM 1040 O O . GLU A 1 130 ? 27.666 4.900 -34.812 1.00 97.56 130 GLU A O 1
ATOM 1045 N N . THR A 1 131 ? 25.584 5.566 -34.294 1.00 96.50 131 THR A N 1
ATOM 1046 C CA . THR A 1 131 ? 25.103 5.663 -35.683 1.00 96.50 131 THR A CA 1
ATOM 1047 C C . THR A 1 131 ? 25.959 6.625 -36.507 1.00 96.50 131 THR A C 1
ATOM 1049 O O . THR A 1 131 ? 26.378 6.291 -37.614 1.00 96.50 131 THR A O 1
ATOM 1052 N N . GLN A 1 132 ? 26.284 7.801 -35.957 1.00 96.19 132 GLN A N 1
ATOM 1053 C CA . GLN A 1 132 ? 27.177 8.760 -36.614 1.00 96.19 132 GLN A CA 1
ATOM 1054 C C . GLN A 1 132 ? 28.573 8.171 -36.842 1.00 96.19 132 GLN A C 1
ATOM 1056 O O . GLN A 1 132 ? 29.121 8.310 -37.932 1.00 96.19 132 GLN A O 1
ATOM 1061 N N . THR A 1 133 ? 29.129 7.469 -35.853 1.00 96.69 133 THR A N 1
ATOM 1062 C CA . THR A 1 133 ? 30.453 6.839 -35.963 1.00 96.69 133 THR A CA 1
ATOM 1063 C C . THR A 1 133 ? 30.465 5.756 -37.043 1.00 96.69 133 THR A C 1
ATOM 1065 O O . THR A 1 133 ? 31.357 5.763 -37.884 1.00 96.69 133 THR A O 1
ATOM 1068 N N . LEU A 1 134 ? 29.453 4.882 -37.075 1.00 96.19 134 LEU A N 1
ATOM 1069 C CA . LEU A 1 134 ? 29.306 3.851 -38.107 1.00 96.19 134 LEU A CA 1
ATOM 1070 C C . LEU A 1 134 ? 29.134 4.466 -39.500 1.00 96.19 134 LEU A C 1
ATOM 1072 O O . LEU A 1 134 ? 29.776 4.023 -40.446 1.00 96.19 134 LEU A O 1
ATOM 1076 N N . SER A 1 135 ? 28.319 5.517 -39.630 1.00 96.38 135 SER A N 1
ATOM 1077 C CA . SER A 1 135 ? 28.139 6.213 -40.910 1.00 96.38 135 SER A CA 1
ATOM 1078 C C . SER A 1 135 ? 29.432 6.861 -41.410 1.00 96.38 135 SER A C 1
ATOM 1080 O O . SER A 1 135 ? 29.749 6.764 -42.592 1.00 96.38 135 SER A O 1
ATOM 1082 N N . HIS A 1 136 ? 30.213 7.464 -40.509 1.00 96.25 136 HIS A N 1
ATOM 1083 C CA . HIS A 1 136 ? 31.507 8.051 -40.835 1.00 96.25 136 HIS A CA 1
ATOM 1084 C C . HIS A 1 136 ? 32.523 6.975 -41.232 1.00 96.25 136 HIS A C 1
ATOM 1086 O O . HIS A 1 136 ? 33.255 7.155 -42.200 1.00 96.25 136 HIS A O 1
ATOM 1092 N N . ASP A 1 137 ? 32.571 5.852 -40.511 1.00 97.00 137 ASP A N 1
ATOM 1093 C CA . ASP A 1 137 ? 33.467 4.737 -40.826 1.00 97.00 137 ASP A CA 1
ATOM 1094 C C . ASP A 1 137 ? 33.145 4.141 -42.205 1.00 97.00 137 ASP A C 1
ATOM 1096 O O . ASP A 1 137 ? 34.033 4.034 -43.051 1.00 97.00 137 ASP A O 1
ATOM 1100 N N . LEU A 1 138 ? 31.861 3.890 -42.493 1.00 95.44 138 LEU A N 1
ATOM 1101 C CA . LEU A 1 138 ? 31.396 3.445 -43.811 1.00 95.44 138 LEU A CA 1
ATOM 1102 C C . LEU A 1 138 ? 31.733 4.448 -44.920 1.00 95.44 138 LEU A C 1
ATOM 1104 O O . LEU A 1 138 ? 32.237 4.042 -45.968 1.00 95.44 138 LEU A O 1
ATOM 1108 N N . ALA A 1 139 ? 31.499 5.744 -44.696 1.00 95.88 139 ALA A N 1
ATOM 1109 C CA . ALA A 1 139 ? 31.848 6.785 -45.661 1.00 95.88 139 ALA A CA 1
ATOM 1110 C C . ALA A 1 139 ? 33.360 6.813 -45.924 1.00 95.88 139 ALA A C 1
ATOM 1112 O O . ALA A 1 139 ? 33.782 6.779 -47.075 1.00 95.88 139 ALA A O 1
ATOM 1113 N N . SER A 1 140 ? 34.182 6.770 -44.872 1.00 96.38 140 SER A N 1
ATOM 1114 C CA . SER A 1 140 ? 35.641 6.766 -45.001 1.00 96.38 140 SER A CA 1
ATOM 1115 C C . SER A 1 140 ? 36.168 5.505 -45.696 1.00 96.38 140 SER A C 1
ATOM 1117 O O . SER A 1 140 ? 37.037 5.593 -46.560 1.00 96.38 140 SER A O 1
ATOM 1119 N N . SER A 1 141 ? 35.609 4.331 -45.389 1.00 95.62 141 SER A N 1
ATOM 1120 C CA . SER A 1 141 ? 35.951 3.064 -46.041 1.00 95.62 141 SER A CA 1
ATOM 1121 C C . SER A 1 141 ? 35.575 3.080 -47.524 1.00 95.62 141 SER A C 1
ATOM 1123 O O . SER A 1 141 ? 36.358 2.642 -48.374 1.00 95.62 141 SER A O 1
ATOM 1125 N N . SER A 1 142 ? 34.414 3.655 -47.850 1.00 95.06 142 SER A N 1
ATOM 1126 C CA . SER A 1 142 ? 33.966 3.868 -49.225 1.00 95.06 142 SER A CA 1
ATOM 1127 C C . SER A 1 142 ? 34.898 4.823 -49.978 1.00 95.06 142 SER A C 1
ATOM 1129 O O . SER A 1 142 ? 35.401 4.480 -51.046 1.00 95.06 142 SER A O 1
ATOM 1131 N N . GLU A 1 143 ? 35.231 5.977 -49.394 1.00 95.50 143 GLU A N 1
ATOM 1132 C CA . GLU A 1 143 ? 36.172 6.945 -49.973 1.00 95.50 143 GLU A CA 1
ATOM 1133 C C . GLU A 1 143 ? 37.560 6.335 -50.207 1.00 95.50 143 GLU A C 1
ATOM 1135 O O . GLU A 1 143 ? 38.143 6.501 -51.283 1.00 95.50 143 GLU A O 1
ATOM 1140 N N . ILE A 1 144 ? 38.082 5.576 -49.236 1.00 96.19 144 ILE A N 1
ATOM 1141 C CA . ILE A 1 144 ? 39.350 4.852 -49.373 1.00 96.19 144 ILE A CA 1
ATOM 1142 C C . ILE A 1 144 ? 39.251 3.859 -50.531 1.00 96.19 144 ILE A C 1
ATOM 1144 O O . ILE A 1 144 ? 40.125 3.855 -51.399 1.00 96.19 144 ILE A O 1
ATOM 1148 N N . THR A 1 145 ? 38.179 3.072 -50.598 1.00 95.25 145 THR A N 1
ATOM 1149 C CA . THR A 1 145 ? 37.964 2.091 -51.669 1.00 95.25 145 THR A CA 1
ATOM 1150 C C . THR A 1 145 ? 37.911 2.764 -53.042 1.00 95.25 145 THR A C 1
ATOM 1152 O O . THR A 1 145 ? 38.631 2.344 -53.949 1.00 95.25 145 THR A O 1
ATOM 1155 N N . HIS A 1 146 ? 37.160 3.859 -53.186 1.00 94.06 146 HIS A N 1
ATOM 1156 C CA . HIS A 1 146 ? 37.100 4.647 -54.419 1.00 94.06 146 HIS A CA 1
ATOM 1157 C C . HIS A 1 146 ? 38.459 5.246 -54.795 1.00 94.06 146 HIS A C 1
ATOM 1159 O O . HIS A 1 146 ? 38.854 5.215 -55.962 1.00 94.06 146 HIS A O 1
ATOM 1165 N N . SER A 1 147 ? 39.218 5.758 -53.823 1.00 95.12 147 SER A N 1
ATOM 1166 C CA . SER A 1 147 ? 40.553 6.303 -54.080 1.00 95.12 147 SER A CA 1
ATOM 1167 C C . SER A 1 147 ? 41.537 5.221 -54.548 1.00 95.12 147 SER A C 1
ATOM 1169 O O . SER A 1 147 ? 42.283 5.445 -55.501 1.00 95.12 147 SER A O 1
ATOM 1171 N N . VAL A 1 148 ? 41.491 4.021 -53.956 1.00 94.81 148 VAL A N 1
ATOM 1172 C CA . VAL A 1 148 ? 42.314 2.868 -54.354 1.00 94.81 148 VAL A CA 1
ATOM 1173 C C . VAL A 1 148 ? 41.920 2.377 -55.742 1.00 94.81 148 VAL A C 1
ATOM 1175 O O . VAL A 1 148 ? 42.801 2.123 -56.561 1.00 94.81 148 VAL A O 1
ATOM 1178 N N . GLN A 1 149 ? 40.622 2.296 -56.045 1.00 92.38 149 GLN A N 1
ATOM 1179 C CA . GLN A 1 149 ? 40.129 1.965 -57.384 1.00 92.38 149 GLN A CA 1
ATOM 1180 C C . GLN A 1 149 ? 40.628 2.971 -58.422 1.00 92.38 149 GLN A C 1
ATOM 1182 O O . GLN A 1 149 ? 41.163 2.568 -59.454 1.00 92.38 149 GLN A O 1
ATOM 1187 N N . ARG A 1 150 ? 40.543 4.271 -58.121 1.00 91.88 150 ARG A N 1
ATOM 1188 C CA . ARG A 1 150 ? 41.048 5.337 -58.991 1.00 91.88 150 ARG A CA 1
ATOM 1189 C C . ARG A 1 150 ? 42.559 5.239 -59.201 1.00 91.88 150 ARG A C 1
ATOM 1191 O O . ARG A 1 150 ? 43.014 5.366 -60.332 1.00 91.88 150 ARG A O 1
ATOM 1198 N N . ILE A 1 151 ? 43.345 4.985 -58.152 1.00 93.81 151 ILE A N 1
ATOM 1199 C CA . ILE A 1 151 ? 44.803 4.797 -58.270 1.00 93.81 151 ILE A CA 1
ATOM 1200 C C . ILE A 1 151 ? 45.124 3.550 -59.097 1.00 93.81 151 ILE A C 1
ATOM 1202 O O . ILE A 1 151 ? 45.964 3.614 -59.991 1.00 93.81 151 ILE A O 1
ATOM 1206 N N . ALA A 1 152 ? 44.453 2.427 -58.834 1.00 91.44 152 ALA A N 1
ATOM 1207 C CA . ALA A 1 152 ? 44.640 1.191 -59.587 1.00 91.44 152 ALA A CA 1
ATOM 1208 C C . ALA A 1 152 ? 44.283 1.376 -61.068 1.00 91.44 152 ALA A C 1
ATOM 1210 O O . ALA A 1 152 ? 44.993 0.872 -61.935 1.00 91.44 152 ALA A O 1
ATOM 1211 N N . HIS A 1 153 ? 43.220 2.126 -61.361 1.00 86.62 153 HIS A N 1
ATOM 1212 C CA . HIS A 1 153 ? 42.829 2.486 -62.719 1.00 86.62 153 HIS A CA 1
ATOM 1213 C C . HIS A 1 153 ? 43.890 3.363 -63.397 1.00 86.62 153 HIS A C 1
ATOM 1215 O O . HIS A 1 153 ? 44.390 2.991 -64.455 1.00 86.62 153 HIS A O 1
ATOM 1221 N N . LEU A 1 154 ? 44.317 4.458 -62.757 1.00 88.12 154 LEU A N 1
ATOM 1222 C CA . LEU A 1 154 ? 45.376 5.326 -63.284 1.00 88.12 154 LEU A CA 1
ATOM 1223 C C . LEU A 1 154 ? 46.683 4.560 -63.522 1.00 88.12 154 LEU A C 1
ATOM 1225 O O . LEU A 1 154 ? 47.356 4.803 -64.515 1.00 88.12 154 LEU A O 1
ATOM 1229 N N . LEU A 1 155 ? 47.038 3.619 -62.645 1.00 89.88 155 LEU A N 1
ATOM 1230 C CA . LEU A 1 155 ? 48.224 2.779 -62.807 1.00 89.88 155 LEU A CA 1
ATOM 1231 C C . LEU A 1 155 ? 48.094 1.831 -64.005 1.00 89.88 155 LEU A C 1
ATOM 1233 O O . LEU A 1 155 ? 49.050 1.660 -64.754 1.00 89.88 155 LEU A O 1
ATOM 1237 N N . ARG A 1 156 ? 46.926 1.216 -64.218 1.00 88.62 156 ARG A N 1
ATOM 1238 C CA . ARG A 1 156 ? 46.697 0.388 -65.413 1.00 88.62 156 ARG A CA 1
ATOM 1239 C C . ARG A 1 156 ? 46.758 1.228 -66.688 1.00 88.62 156 ARG A C 1
ATOM 1241 O O . ARG A 1 156 ? 47.435 0.821 -67.625 1.00 88.62 156 ARG A O 1
ATOM 1248 N N . ALA A 1 157 ? 46.145 2.412 -66.683 1.00 84.38 157 ALA A N 1
ATOM 1249 C CA . ALA A 1 157 ? 46.183 3.338 -67.810 1.00 84.38 157 ALA A CA 1
ATOM 1250 C C . ALA A 1 157 ? 47.619 3.794 -68.131 1.00 84.38 157 ALA A C 1
ATOM 1252 O O . ALA A 1 157 ? 48.024 3.788 -69.289 1.00 84.38 157 ALA A O 1
ATOM 1253 N N . THR A 1 158 ? 48.440 4.125 -67.125 1.00 86.25 158 THR A N 1
ATOM 1254 C CA . THR A 1 158 ? 49.847 4.487 -67.370 1.00 86.25 158 THR A CA 1
ATOM 1255 C C . THR A 1 158 ? 50.669 3.312 -67.890 1.00 86.25 158 THR A C 1
ATOM 1257 O O . THR A 1 158 ? 51.497 3.511 -68.776 1.00 86.25 158 THR A O 1
ATOM 1260 N N . LEU A 1 159 ? 50.435 2.090 -67.397 1.00 87.62 159 LEU A N 1
ATOM 1261 C CA . LEU A 1 159 ? 51.089 0.889 -67.924 1.00 87.62 159 LEU A CA 1
ATOM 1262 C C . LEU A 1 159 ? 50.708 0.612 -69.389 1.00 87.62 159 LEU A C 1
ATOM 1264 O O . LEU A 1 159 ? 51.589 0.242 -70.163 1.00 87.62 159 LEU A O 1
ATOM 1268 N N . GLN A 1 160 ? 49.448 0.827 -69.780 1.00 85.88 160 GLN A N 1
ATOM 1269 C CA . GLN A 1 160 ? 48.983 0.695 -71.171 1.00 85.88 160 GLN A CA 1
ATOM 1270 C C . GLN A 1 160 ? 49.621 1.747 -72.086 1.00 85.88 160 GLN A C 1
ATOM 1272 O O . GLN A 1 160 ? 50.226 1.395 -73.099 1.00 85.88 160 GLN A O 1
ATOM 1277 N N . VAL A 1 161 ? 49.622 3.016 -71.663 1.00 86.75 161 VAL A N 1
ATOM 1278 C CA . VAL A 1 161 ? 50.291 4.105 -72.397 1.00 86.75 161 VAL A CA 1
ATOM 1279 C C . VAL A 1 161 ? 51.790 3.825 -72.559 1.00 86.75 161 VAL A C 1
ATOM 1281 O O . VAL A 1 161 ? 52.356 4.047 -73.629 1.00 86.75 161 VAL A O 1
ATOM 1284 N N . MET A 1 162 ? 52.457 3.291 -71.529 1.00 86.06 162 MET A N 1
ATOM 1285 C CA . MET A 1 162 ? 53.870 2.894 -71.614 1.00 86.06 162 MET A CA 1
ATOM 1286 C C . MET A 1 162 ? 54.114 1.696 -72.543 1.00 86.06 162 MET A C 1
ATOM 1288 O O . MET A 1 162 ? 55.207 1.581 -73.098 1.00 86.06 162 MET A O 1
ATOM 1292 N N . ALA A 1 163 ? 53.127 0.816 -72.721 1.00 86.56 163 ALA A N 1
ATOM 1293 C CA . ALA A 1 163 ? 53.190 -0.309 -73.652 1.00 86.56 163 ALA A CA 1
ATOM 1294 C C . ALA A 1 163 ? 52.925 0.099 -75.117 1.00 86.56 163 ALA A C 1
ATOM 1296 O O . ALA A 1 163 ? 53.115 -0.722 -76.015 1.00 86.56 163 ALA A O 1
ATOM 1297 N N . GLY A 1 164 ? 52.552 1.360 -75.369 1.00 80.81 164 GLY A N 1
ATOM 1298 C CA . GLY A 1 164 ? 52.242 1.884 -76.703 1.00 80.81 164 GLY A CA 1
ATOM 1299 C C . GLY A 1 164 ? 50.808 1.611 -77.165 1.00 80.81 164 GLY A C 1
ATOM 1300 O O . GLY A 1 164 ? 50.520 1.773 -78.349 1.00 80.81 164 GLY A O 1
ATOM 1301 N N . GLU A 1 165 ? 49.935 1.193 -76.248 1.00 77.38 165 GLU A N 1
ATOM 1302 C CA . GLU A 1 165 ? 48.499 1.021 -76.466 1.00 77.38 165 GLU A CA 1
ATOM 1303 C C . GLU A 1 165 ? 47.776 2.310 -76.034 1.00 77.38 165 GLU A C 1
ATOM 1305 O O . GLU A 1 165 ? 48.104 2.884 -74.991 1.00 77.38 165 GLU A O 1
ATOM 1310 N N . ASP A 1 166 ? 46.847 2.810 -76.856 1.00 70.19 166 ASP A N 1
ATOM 1311 C CA . ASP A 1 166 ? 46.033 3.983 -76.500 1.00 70.19 166 ASP A CA 1
ATOM 1312 C C . ASP A 1 166 ? 45.094 3.590 -75.342 1.00 70.19 166 ASP A C 1
ATOM 1314 O O . ASP A 1 166 ? 44.582 2.466 -75.342 1.00 70.19 166 ASP A O 1
ATOM 1318 N N . PRO A 1 167 ? 44.877 4.457 -74.335 1.00 63.03 167 PRO A N 1
ATOM 1319 C CA . PRO A 1 167 ? 44.015 4.123 -73.211 1.00 63.03 167 PRO A CA 1
ATOM 1320 C C . PRO A 1 167 ? 42.594 3.891 -73.726 1.00 63.03 167 PRO A C 1
ATOM 1322 O O . PRO A 1 167 ? 42.025 4.755 -74.391 1.00 63.03 167 PRO A O 1
ATOM 1325 N N . ASP A 1 168 ? 42.048 2.714 -73.432 1.00 62.47 168 ASP A N 1
ATOM 1326 C CA . ASP A 1 168 ? 40.739 2.286 -73.915 1.00 62.47 168 ASP A CA 1
ATOM 1327 C C . ASP A 1 168 ? 39.630 3.256 -73.444 1.00 62.47 168 ASP A C 1
ATOM 1329 O O . ASP A 1 168 ? 39.385 3.350 -72.235 1.00 62.47 168 ASP A O 1
ATOM 1333 N N . PRO A 1 169 ? 38.960 3.993 -74.358 1.00 57.75 169 PRO A N 1
ATOM 1334 C CA . PRO A 1 169 ? 37.868 4.897 -74.004 1.00 57.75 169 PRO A CA 1
ATOM 1335 C C . PRO A 1 169 ? 36.593 4.146 -73.584 1.00 57.75 169 PRO A C 1
ATOM 1337 O O . PRO A 1 169 ? 35.696 4.757 -73.007 1.00 57.75 169 PRO A O 1
ATOM 1340 N N . GLU A 1 170 ? 36.486 2.835 -73.838 1.00 53.31 170 GLU A N 1
ATOM 1341 C CA . GLU A 1 170 ? 35.325 2.031 -73.425 1.00 53.31 170 GLU A CA 1
ATOM 1342 C C . GLU A 1 170 ? 35.385 1.612 -71.946 1.00 53.31 170 GLU A C 1
ATOM 1344 O O . GLU A 1 170 ? 34.360 1.270 -71.358 1.00 53.31 170 GLU A O 1
ATOM 1349 N N . LEU A 1 171 ? 36.541 1.744 -71.285 1.00 54.03 171 LEU A N 1
ATOM 1350 C CA . LEU A 1 171 ? 36.679 1.499 -69.842 1.00 54.03 171 LEU A CA 1
ATOM 1351 C C . LEU A 1 171 ? 36.226 2.683 -68.965 1.00 54.03 171 LEU A C 1
ATOM 1353 O O . LEU A 1 171 ? 36.336 2.617 -67.738 1.00 54.03 171 LEU A O 1
ATOM 1357 N N . GLU A 1 172 ? 35.706 3.757 -69.566 1.00 51.88 172 GLU A N 1
ATOM 1358 C CA . GLU A 1 172 ? 35.178 4.935 -68.863 1.00 51.88 172 GLU A CA 1
ATOM 1359 C C . GLU A 1 172 ? 33.764 4.696 -68.271 1.00 51.88 172 GLU A C 1
ATOM 1361 O O . GLU A 1 172 ? 33.296 5.493 -67.461 1.00 51.88 172 GLU A O 1
ATOM 1366 N N . TYR A 1 173 ? 33.105 3.570 -68.598 1.00 51.53 173 TYR A N 1
ATOM 1367 C CA . TYR A 1 173 ? 31.688 3.301 -68.283 1.00 51.53 173 TYR A CA 1
ATOM 1368 C C . TYR A 1 173 ? 31.384 2.006 -67.498 1.00 51.53 173 TYR A C 1
ATOM 1370 O O . TYR A 1 173 ? 30.234 1.585 -67.438 1.00 51.53 173 TYR A O 1
ATOM 1378 N N . GLU A 1 174 ? 32.363 1.387 -66.831 1.00 50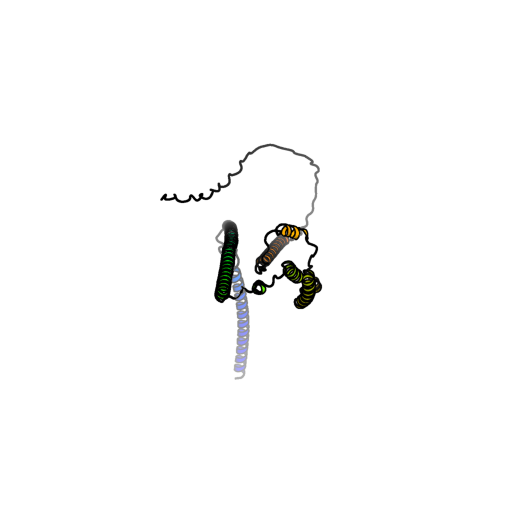.50 174 GLU A N 1
ATOM 1379 C CA . GLU A 1 174 ? 32.108 0.266 -65.892 1.00 50.50 174 GLU A CA 1
ATOM 1380 C C . GLU A 1 174 ? 32.364 0.629 -64.416 1.00 50.50 174 GLU A C 1
ATOM 1382 O O . GLU A 1 174 ? 32.392 -0.226 -63.531 1.00 50.50 174 GLU A O 1
ATOM 1387 N N . ALA A 1 175 ? 32.514 1.921 -64.117 1.00 50.44 175 ALA A N 1
ATOM 1388 C CA . ALA A 1 175 ? 32.530 2.446 -62.755 1.00 50.44 175 ALA A CA 1
ATOM 1389 C C . ALA A 1 175 ? 31.170 3.077 -62.422 1.00 50.44 175 ALA A C 1
ATOM 1391 O O . ALA A 1 175 ? 31.043 4.294 -62.319 1.00 50.44 175 ALA A O 1
ATOM 1392 N N . GLY A 1 176 ? 30.159 2.226 -62.246 1.00 50.91 176 GLY A N 1
ATOM 1393 C CA . GLY A 1 176 ? 28.824 2.627 -61.811 1.00 50.91 176 GLY A CA 1
ATOM 1394 C C . GLY A 1 176 ? 27.867 2.808 -62.979 1.00 50.91 176 GLY A C 1
ATOM 1395 O O . GLY A 1 176 ? 27.803 3.870 -63.590 1.00 50.91 176 GLY A O 1
ATOM 1396 N N . GLU A 1 177 ? 27.079 1.767 -63.238 1.00 48.75 177 GLU A N 1
ATOM 1397 C CA . GLU A 1 177 ? 25.772 1.907 -63.871 1.00 48.75 177 GLU A CA 1
ATOM 1398 C C . GLU A 1 177 ? 25.069 3.083 -63.172 1.00 48.75 177 GLU A C 1
ATOM 1400 O O . GLU A 1 177 ? 24.829 3.047 -61.961 1.00 48.75 177 GLU A O 1
ATOM 1405 N N . TYR A 1 178 ? 24.886 4.193 -63.890 1.00 56.56 178 TYR A N 1
ATOM 1406 C CA . TYR A 1 178 ? 24.215 5.377 -63.373 1.00 56.56 178 TYR A CA 1
ATOM 1407 C C . TYR A 1 178 ? 22.753 4.990 -63.182 1.00 56.56 178 TYR A C 1
ATOM 1409 O O . TYR A 1 178 ? 21.950 5.117 -64.102 1.00 56.56 178 TYR A O 1
ATOM 1417 N N . ILE A 1 179 ? 22.428 4.439 -62.013 1.00 57.38 179 ILE A N 1
ATOM 1418 C CA . ILE A 1 179 ? 21.045 4.220 -61.616 1.00 57.38 179 ILE A CA 1
ATOM 1419 C C . ILE A 1 179 ? 20.414 5.607 -61.606 1.00 57.38 179 ILE A C 1
ATOM 1421 O O . ILE A 1 179 ? 20.845 6.476 -60.840 1.00 57.38 179 ILE A O 1
ATOM 1425 N N . ASP A 1 180 ? 19.455 5.834 -62.502 1.00 66.94 180 ASP A N 1
ATOM 1426 C CA . ASP A 1 180 ? 18.758 7.108 -62.590 1.00 66.94 180 ASP A CA 1
ATOM 1427 C C . ASP A 1 180 ? 18.168 7.406 -61.200 1.00 66.94 180 ASP A C 1
ATOM 1429 O O . ASP A 1 180 ? 17.400 6.592 -60.672 1.00 66.94 180 ASP A O 1
ATOM 1433 N N . PRO A 1 181 ? 18.522 8.530 -60.549 1.00 64.31 181 PRO A N 1
ATOM 1434 C CA . PRO A 1 181 ? 17.973 8.873 -59.242 1.00 64.31 181 PRO A CA 1
ATOM 1435 C C . PRO A 1 181 ? 16.437 8.899 -59.240 1.00 64.31 181 PRO A C 1
ATOM 1437 O O . PRO A 1 181 ? 15.838 8.665 -58.192 1.00 64.31 181 PRO A O 1
ATOM 1440 N N . ASN A 1 182 ? 15.793 9.115 -60.394 1.00 68.25 182 ASN A N 1
ATOM 1441 C CA . ASN A 1 182 ? 14.340 9.001 -60.535 1.00 68.25 182 ASN A CA 1
ATOM 1442 C C . ASN A 1 182 ? 13.823 7.557 -60.491 1.00 68.25 182 ASN A C 1
ATOM 1444 O O . ASN A 1 182 ? 12.730 7.328 -59.979 1.00 68.25 182 ASN A O 1
ATOM 1448 N N . GLU A 1 183 ? 14.580 6.585 -60.996 1.00 71.44 183 GLU A N 1
ATOM 1449 C CA . GLU A 1 183 ? 14.218 5.165 -60.939 1.00 71.44 183 GLU A CA 1
ATOM 1450 C C . GLU A 1 183 ? 14.340 4.640 -59.502 1.00 71.44 183 GLU A C 1
ATOM 1452 O O . GLU A 1 183 ? 13.461 3.929 -59.014 1.00 71.44 183 GLU A O 1
ATOM 1457 N N . LEU A 1 184 ? 15.363 5.097 -58.771 1.00 71.31 184 LEU A N 1
ATOM 1458 C CA . LEU A 1 184 ? 15.519 4.793 -57.349 1.00 71.31 184 LEU A CA 1
ATOM 1459 C C . LEU A 1 184 ? 14.421 5.456 -56.495 1.00 71.31 184 LEU A C 1
ATOM 1461 O O . LEU A 1 184 ? 13.885 4.818 -55.590 1.00 71.31 184 LEU A O 1
ATOM 1465 N N . LEU A 1 185 ? 14.045 6.708 -56.800 1.00 72.75 185 LEU A N 1
ATOM 1466 C CA . LEU A 1 185 ? 12.914 7.385 -56.148 1.00 72.75 185 LEU A CA 1
ATOM 1467 C C . LEU A 1 185 ? 11.588 6.679 -56.440 1.00 72.75 185 LEU A C 1
ATOM 1469 O O . LEU A 1 185 ? 10.803 6.472 -55.523 1.00 72.75 185 LEU A O 1
ATOM 1473 N N . SER A 1 186 ? 11.357 6.280 -57.693 1.00 75.62 186 SER A N 1
ATOM 1474 C CA . SER A 1 186 ? 10.166 5.531 -58.104 1.00 75.62 186 SER A CA 1
ATOM 1475 C C . SER A 1 186 ? 10.047 4.198 -57.371 1.00 75.62 186 SER A C 1
ATOM 1477 O O . SER A 1 186 ? 8.935 3.763 -57.080 1.00 75.62 186 SER A O 1
ATOM 1479 N N . LEU A 1 187 ? 11.168 3.532 -57.094 1.00 72.62 187 LEU A N 1
ATOM 1480 C CA . LEU A 1 187 ? 11.174 2.262 -56.379 1.00 72.62 187 LEU A CA 1
ATOM 1481 C C . LEU A 1 187 ? 10.891 2.458 -54.883 1.00 72.62 187 LEU A C 1
ATOM 1483 O O . LEU A 1 187 ? 10.162 1.668 -54.292 1.00 72.62 187 LEU A O 1
ATOM 1487 N N . VAL A 1 188 ? 11.417 3.529 -54.284 1.00 70.69 188 VAL A N 1
ATOM 1488 C CA . VAL A 1 188 ? 11.124 3.908 -52.892 1.00 70.69 188 VAL A CA 1
ATOM 1489 C C . VAL A 1 188 ? 9.654 4.304 -52.721 1.00 70.69 188 VAL A C 1
ATOM 1491 O O . VAL A 1 188 ? 9.022 3.841 -51.778 1.00 70.69 188 VAL A O 1
ATOM 1494 N N . ASP A 1 189 ? 9.089 5.071 -53.655 1.00 69.81 189 ASP A N 1
ATOM 1495 C CA . ASP A 1 189 ? 7.676 5.491 -53.642 1.00 69.81 189 ASP A CA 1
ATOM 1496 C C . ASP A 1 189 ? 6.722 4.296 -53.854 1.00 69.81 189 ASP A C 1
ATOM 1498 O O . ASP A 1 189 ? 5.649 4.226 -53.264 1.00 69.81 189 ASP A O 1
ATOM 1502 N N . ALA A 1 190 ? 7.144 3.289 -54.631 1.00 66.62 190 ALA A N 1
ATOM 1503 C CA . ALA A 1 190 ? 6.400 2.037 -54.802 1.00 66.62 190 ALA A CA 1
ATOM 1504 C C . ALA A 1 190 ? 6.428 1.128 -53.556 1.00 66.62 190 ALA A C 1
ATOM 1506 O O . ALA A 1 190 ? 5.509 0.335 -53.354 1.00 66.62 190 ALA A O 1
ATOM 1507 N N . LEU A 1 191 ? 7.475 1.219 -52.731 1.00 60.38 191 LEU A N 1
ATOM 1508 C CA . LEU A 1 191 ? 7.574 0.522 -51.443 1.00 60.38 191 LEU A CA 1
ATOM 1509 C C . LEU A 1 191 ? 6.816 1.249 -50.324 1.00 60.38 191 LEU A C 1
ATOM 1511 O O . LEU A 1 191 ? 6.379 0.604 -49.372 1.00 60.38 191 LEU A O 1
ATOM 1515 N N . ASP A 1 192 ? 6.641 2.562 -50.452 1.00 60.38 192 ASP A N 1
ATOM 1516 C CA . ASP A 1 192 ? 5.910 3.416 -49.517 1.00 60.38 192 ASP A CA 1
ATOM 1517 C C . ASP A 1 192 ? 4.459 3.617 -49.981 1.00 60.38 192 ASP A C 1
ATOM 1519 O O . ASP A 1 192 ? 3.953 4.730 -49.971 1.00 60.38 192 ASP A O 1
ATOM 1523 N N . ASN A 1 193 ? 3.788 2.547 -50.434 1.00 61.62 193 ASN A N 1
ATOM 1524 C CA . ASN A 1 193 ? 2.398 2.596 -50.890 1.00 61.62 193 ASN A CA 1
ATOM 1525 C C . ASN A 1 193 ? 1.453 2.528 -49.665 1.00 61.62 193 ASN A C 1
ATOM 1527 O O . ASN A 1 193 ? 1.185 1.440 -49.141 1.00 61.62 193 ASN A O 1
ATOM 1531 N N . PRO A 1 194 ? 0.939 3.663 -49.151 1.00 59.25 194 PRO A N 1
ATOM 1532 C CA . PRO A 1 194 ? 0.226 3.712 -47.872 1.00 59.25 194 PRO A CA 1
ATOM 1533 C C . PRO A 1 194 ? -1.139 3.011 -47.917 1.00 59.25 194 PRO A C 1
ATOM 1535 O O . PRO A 1 194 ? -1.714 2.720 -46.867 1.00 59.25 194 PRO A O 1
ATOM 1538 N N . GLU A 1 195 ? -1.670 2.757 -49.116 1.00 65.38 195 GLU A N 1
ATOM 1539 C CA . GLU A 1 195 ? -2.967 2.111 -49.322 1.00 65.38 195 GLU A CA 1
ATOM 1540 C C . GLU A 1 195 ? -2.932 0.623 -48.953 1.00 65.38 195 GLU A C 1
ATOM 1542 O O . GLU A 1 195 ? -3.843 0.152 -48.272 1.00 65.38 195 GLU A O 1
ATOM 1547 N N . ASP A 1 196 ? -1.856 -0.097 -49.285 1.00 67.12 196 ASP A N 1
ATOM 1548 C CA . ASP A 1 196 ? -1.717 -1.517 -48.933 1.00 67.12 196 ASP A CA 1
ATOM 1549 C C . ASP A 1 196 ? -1.585 -1.696 -47.415 1.00 67.12 196 ASP A C 1
ATOM 1551 O O . ASP A 1 196 ? -2.218 -2.573 -46.820 1.00 67.12 196 ASP A O 1
ATOM 1555 N N . TRP A 1 197 ? -0.856 -0.789 -46.757 1.00 75.19 197 TRP A N 1
ATOM 1556 C CA . TRP A 1 197 ? -0.733 -0.790 -45.301 1.00 75.19 197 TRP A CA 1
ATOM 1557 C C . TRP A 1 197 ? -2.049 -0.430 -44.604 1.00 75.19 197 TRP A C 1
ATOM 1559 O O . TRP A 1 197 ? -2.367 -0.983 -43.551 1.00 75.19 197 TRP A O 1
ATOM 1569 N N . ALA A 1 198 ? -2.845 0.472 -45.185 1.00 76.56 198 ALA A N 1
ATOM 1570 C CA . ALA A 1 198 ? -4.165 0.810 -44.665 1.00 76.56 198 ALA A CA 1
ATOM 1571 C C . ALA A 1 198 ? -5.139 -0.375 -44.767 1.00 76.56 198 ALA A C 1
ATOM 1573 O O . ALA A 1 198 ? -5.817 -0.681 -43.786 1.00 76.56 198 ALA A O 1
ATOM 1574 N N . VAL A 1 199 ? -5.165 -1.076 -45.905 1.00 82.94 199 VAL A N 1
ATOM 1575 C CA . VAL A 1 199 ? -6.048 -2.233 -46.126 1.00 82.94 199 VAL A CA 1
ATOM 1576 C C . VAL A 1 199 ? -5.648 -3.423 -45.249 1.00 82.94 199 VAL A C 1
ATOM 1578 O O . VAL A 1 199 ? -6.509 -4.030 -44.610 1.00 82.94 199 VAL A O 1
ATOM 1581 N N . GLU A 1 200 ? -4.354 -3.739 -45.152 1.00 84.56 200 GLU A N 1
ATOM 1582 C CA . GLU A 1 200 ? -3.861 -4.809 -44.274 1.00 84.56 200 GLU A CA 1
ATOM 1583 C C . GLU A 1 200 ? -4.153 -4.494 -42.799 1.00 84.56 200 GLU A C 1
ATOM 1585 O O . GLU A 1 200 ? -4.613 -5.353 -42.040 1.00 84.56 200 GLU A O 1
ATOM 1590 N N . ARG A 1 201 ? -3.990 -3.227 -42.402 1.00 86.06 201 ARG A N 1
ATOM 1591 C CA . ARG A 1 201 ? -4.342 -2.752 -41.063 1.00 86.06 201 ARG A CA 1
ATOM 1592 C C . ARG A 1 201 ? -5.840 -2.864 -40.781 1.00 86.06 201 ARG A C 1
ATOM 1594 O O . ARG A 1 201 ? -6.200 -3.289 -39.686 1.00 86.06 201 ARG A O 1
ATOM 1601 N N . GLU A 1 202 ? -6.715 -2.496 -41.714 1.00 88.44 202 GLU A N 1
ATOM 1602 C CA . GLU A 1 202 ? -8.173 -2.618 -41.544 1.00 88.44 202 GLU A CA 1
ATOM 1603 C C . GLU A 1 202 ? -8.631 -4.082 -41.452 1.00 88.44 202 GLU A C 1
ATOM 1605 O O . GLU A 1 202 ? -9.498 -4.414 -40.632 1.00 88.44 202 GLU A O 1
ATOM 1610 N N . ALA A 1 203 ? -8.016 -4.975 -42.232 1.00 88.75 203 ALA A N 1
ATOM 1611 C CA . ALA A 1 203 ? -8.275 -6.410 -42.164 1.00 88.75 203 ALA A CA 1
ATOM 1612 C C . ALA A 1 203 ? -7.841 -7.006 -40.812 1.00 88.75 203 ALA A C 1
ATOM 1614 O O . ALA A 1 203 ? -8.605 -7.749 -40.187 1.00 88.75 203 ALA A O 1
ATOM 1615 N N . GLU A 1 204 ? -6.654 -6.639 -40.320 1.00 93.06 204 GLU A N 1
ATOM 1616 C CA . GLU A 1 204 ? -6.157 -7.115 -39.026 1.00 93.06 204 GLU A CA 1
ATOM 1617 C C . GLU A 1 204 ? -6.963 -6.528 -37.856 1.00 93.06 204 GLU A C 1
ATOM 1619 O O . GLU A 1 204 ? -7.294 -7.255 -36.919 1.00 93.06 204 GLU A O 1
ATOM 1624 N N . ILE A 1 205 ? -7.377 -5.254 -37.925 1.00 88.50 205 ILE A N 1
ATOM 1625 C CA . ILE A 1 205 ? -8.293 -4.658 -36.937 1.00 88.50 205 ILE A CA 1
ATOM 1626 C C . ILE A 1 205 ? -9.608 -5.443 -36.893 1.00 88.50 205 ILE A C 1
ATOM 1628 O O . ILE A 1 205 ? -10.031 -5.851 -35.813 1.00 88.50 205 ILE A O 1
ATOM 1632 N N . SER A 1 206 ? -10.215 -5.728 -38.048 1.00 92.88 206 SER A N 1
ATOM 1633 C CA . SER A 1 206 ? -11.482 -6.471 -38.120 1.00 92.88 206 SER A CA 1
ATOM 1634 C C . SER A 1 206 ? -11.373 -7.870 -37.503 1.00 92.88 206 SER A C 1
ATOM 1636 O O . SER A 1 206 ? -12.277 -8.325 -36.799 1.00 92.88 206 SER A O 1
ATOM 1638 N N . ARG A 1 207 ? -10.250 -8.563 -37.727 1.00 95.69 207 ARG A N 1
ATOM 1639 C CA . ARG A 1 207 ? -9.969 -9.864 -37.109 1.00 95.69 207 ARG A CA 1
ATOM 1640 C C . ARG A 1 207 ? -9.806 -9.743 -35.591 1.00 95.69 207 ARG A C 1
ATOM 1642 O O . ARG A 1 207 ? -10.414 -10.517 -34.850 1.00 95.69 207 ARG A O 1
ATOM 1649 N N . LEU A 1 208 ? -9.011 -8.779 -35.124 1.00 91.69 208 LEU A N 1
ATOM 1650 C CA . LEU A 1 208 ? -8.766 -8.549 -33.697 1.00 91.69 208 LEU A CA 1
ATOM 1651 C C . LEU A 1 208 ? -10.032 -8.115 -32.947 1.00 91.69 208 LEU A C 1
ATOM 1653 O O . LEU A 1 208 ? -10.193 -8.454 -31.774 1.00 91.69 208 LEU A O 1
ATOM 1657 N N . GLU A 1 209 ? -10.945 -7.394 -33.597 1.00 89.75 209 GLU A N 1
ATOM 1658 C CA . GLU A 1 209 ? -12.257 -7.044 -33.043 1.00 89.75 209 GLU A CA 1
ATOM 1659 C C . GLU A 1 209 ? -13.146 -8.278 -32.863 1.00 89.75 209 GLU A C 1
ATOM 1661 O O . GLU A 1 209 ? -13.766 -8.441 -31.810 1.00 89.75 209 GLU A O 1
ATOM 1666 N N . GLN A 1 210 ? -13.162 -9.187 -33.843 1.00 93.25 210 GLN A N 1
ATOM 1667 C CA . GLN A 1 210 ? -13.892 -10.455 -33.740 1.00 93.25 210 GLN A CA 1
ATOM 1668 C C . GLN A 1 210 ? -13.324 -11.352 -32.633 1.00 93.25 210 GLN A C 1
ATOM 1670 O O . GLN A 1 210 ? -14.086 -11.922 -31.848 1.00 93.25 210 GLN A O 1
ATOM 1675 N N . GLU A 1 211 ? -11.996 -11.448 -32.532 1.00 93.06 211 GLU A N 1
ATOM 1676 C CA . GLU A 1 211 ? -11.324 -12.209 -31.477 1.00 93.06 211 GLU A CA 1
ATOM 1677 C C . GLU A 1 211 ? -11.601 -11.604 -30.094 1.00 93.06 211 GLU A C 1
ATOM 1679 O O . GLU A 1 211 ? -12.001 -12.320 -29.177 1.00 93.06 211 GLU A O 1
ATOM 1684 N N . ASN A 1 212 ? -11.505 -10.277 -29.950 1.00 86.94 212 ASN A N 1
ATOM 1685 C CA . ASN A 1 212 ? -11.866 -9.594 -28.707 1.00 86.94 212 ASN A CA 1
ATOM 1686 C C . ASN A 1 212 ? -13.332 -9.810 -28.330 1.00 86.94 212 ASN A C 1
ATOM 1688 O O . ASN A 1 212 ? -13.625 -10.016 -27.155 1.00 86.94 212 ASN A O 1
ATOM 1692 N N . ALA A 1 213 ? -14.256 -9.783 -29.291 1.00 87.94 213 ALA A N 1
ATOM 1693 C CA . ALA A 1 213 ? -15.662 -10.067 -29.026 1.00 87.94 213 ALA A CA 1
ATOM 1694 C C . ALA A 1 213 ? -15.866 -11.512 -28.534 1.00 87.94 213 ALA A C 1
ATOM 1696 O O . ALA A 1 213 ? -16.631 -11.748 -27.602 1.00 87.94 213 ALA A O 1
ATOM 1697 N N . ALA A 1 214 ? -15.150 -12.487 -29.102 1.00 88.00 214 ALA A N 1
ATOM 1698 C CA . ALA A 1 214 ? -15.193 -13.871 -28.631 1.00 88.00 214 ALA A CA 1
ATOM 1699 C C . ALA A 1 214 ? -14.576 -14.038 -27.227 1.00 88.00 214 ALA A C 1
ATOM 1701 O O . ALA A 1 214 ? -15.114 -14.776 -26.399 1.00 88.00 214 ALA A O 1
ATOM 1702 N N . LEU A 1 215 ? -13.481 -13.330 -26.931 1.00 89.69 215 LEU A N 1
ATOM 1703 C CA . LEU A 1 215 ? -12.850 -13.330 -25.607 1.00 89.69 215 LEU A CA 1
ATOM 1704 C C . LEU A 1 215 ? -13.734 -12.655 -24.552 1.00 89.69 215 LEU A C 1
ATOM 1706 O O . LEU A 1 215 ? -13.834 -13.155 -23.433 1.00 89.69 215 LEU A O 1
ATOM 1710 N N . ARG A 1 216 ? -14.421 -11.562 -24.903 1.00 86.44 216 ARG A N 1
ATOM 1711 C CA . ARG A 1 216 ? -15.381 -10.888 -24.015 1.00 86.44 216 ARG A CA 1
ATOM 1712 C C . ARG A 1 216 ? -16.577 -11.783 -23.679 1.00 86.44 216 ARG A C 1
ATOM 1714 O O . ARG A 1 216 ? -16.925 -11.846 -22.499 1.00 86.44 216 ARG A O 1
ATOM 1721 N N . ARG A 1 217 ? -17.075 -12.578 -24.639 1.00 84.94 217 ARG A N 1
ATOM 1722 C CA . ARG A 1 217 ? -18.056 -13.659 -24.392 1.00 84.94 217 ARG A CA 1
ATOM 1723 C C . ARG A 1 217 ? -17.552 -14.684 -23.406 1.00 84.94 217 ARG A C 1
ATOM 1725 O O . ARG A 1 217 ? -18.242 -15.018 -22.449 1.00 84.94 217 ARG A O 1
ATOM 1732 N N . MET A 1 218 ? -16.340 -15.181 -23.628 1.00 85.88 218 MET A N 1
ATOM 1733 C CA . MET A 1 218 ? -15.758 -16.214 -22.775 1.00 85.88 218 MET A CA 1
ATOM 1734 C C . MET A 1 218 ? -15.520 -15.719 -21.342 1.00 85.88 218 MET A C 1
ATOM 1736 O O . MET A 1 218 ? -15.682 -16.482 -20.393 1.00 85.88 218 MET A O 1
ATOM 1740 N N . LEU A 1 219 ? -15.157 -14.445 -21.186 1.00 81.94 219 LEU A N 1
ATOM 1741 C CA . LEU A 1 219 ? -14.888 -13.811 -19.896 1.00 81.94 219 LEU A CA 1
ATOM 1742 C C . LEU A 1 219 ? -16.139 -13.213 -19.228 1.00 81.94 219 LEU A C 1
ATOM 1744 O O . LEU A 1 219 ? -16.044 -12.747 -18.095 1.00 81.94 219 LEU A O 1
ATOM 1748 N N . GLY A 1 220 ? -17.298 -13.216 -19.898 1.00 76.00 220 GLY A N 1
ATOM 1749 C CA . GLY A 1 220 ? -18.549 -12.658 -19.370 1.00 76.00 220 GLY A CA 1
ATOM 1750 C C . GLY A 1 220 ? -18.536 -11.133 -19.205 1.00 76.00 220 GLY A C 1
ATOM 1751 O O . GLY A 1 220 ? -19.236 -10.599 -18.346 1.00 76.00 220 GLY A O 1
ATOM 1752 N N . ILE A 1 221 ? -17.717 -10.437 -20.001 1.00 76.19 221 ILE A N 1
ATOM 1753 C CA . ILE A 1 221 ? -17.583 -8.967 -20.026 1.00 76.19 221 ILE A CA 1
ATOM 1754 C C . ILE A 1 221 ? -18.287 -8.399 -21.272 1.00 76.19 221 ILE A C 1
ATOM 1756 O O . ILE A 1 221 ? -18.059 -7.260 -21.679 1.00 76.19 221 ILE A O 1
ATOM 1760 N N . ASP A 1 222 ? -19.136 -9.188 -21.928 1.00 82.19 222 ASP A N 1
ATOM 1761 C CA . ASP A 1 222 ? -19.974 -8.651 -22.991 1.00 82.19 222 ASP A CA 1
ATOM 1762 C C . ASP A 1 222 ? -20.995 -7.676 -22.430 1.00 82.19 222 ASP A C 1
ATOM 1764 O O . ASP A 1 222 ? -21.451 -7.870 -21.299 1.00 82.19 222 ASP A O 1
ATOM 1768 N N . PRO A 1 223 ? -21.412 -6.679 -23.229 1.00 73.38 223 PRO A N 1
ATOM 1769 C CA . PRO A 1 223 ? -22.473 -5.759 -22.837 1.00 73.38 223 PRO A CA 1
ATOM 1770 C C . PRO A 1 223 ? -23.730 -6.509 -22.377 1.00 73.38 223 PRO A C 1
ATOM 1772 O O . PRO A 1 223 ? -24.273 -6.178 -21.332 1.00 73.38 223 PRO A O 1
ATOM 1775 N N . GLU A 1 224 ? -24.115 -7.592 -23.058 1.00 75.94 224 GLU A N 1
ATOM 1776 C CA . GLU A 1 224 ? -25.281 -8.407 -22.690 1.00 75.94 224 GLU A CA 1
ATOM 1777 C C . GLU A 1 224 ? -25.107 -9.111 -21.330 1.00 75.94 224 GLU A C 1
ATOM 1779 O O . GLU A 1 224 ? -26.010 -9.097 -20.492 1.00 75.94 224 GLU A O 1
ATOM 1784 N N . THR A 1 225 ? -23.931 -9.694 -21.065 1.00 77.50 225 THR A N 1
ATOM 1785 C CA . THR A 1 225 ? -23.630 -10.329 -19.768 1.00 77.50 225 THR A CA 1
ATOM 1786 C C . THR A 1 225 ? -23.421 -9.320 -18.641 1.00 77.50 225 THR A C 1
ATOM 1788 O O . THR A 1 225 ? -23.752 -9.610 -17.493 1.00 77.50 225 THR A O 1
ATOM 1791 N N . LEU A 1 226 ? -22.896 -8.132 -18.941 1.00 72.19 226 LEU A N 1
ATOM 1792 C CA . LEU A 1 226 ? -22.716 -7.047 -17.978 1.00 72.19 226 LEU A CA 1
ATOM 1793 C C . LEU A 1 226 ? -24.062 -6.434 -17.585 1.00 72.19 226 LEU A C 1
ATOM 1795 O O . LEU A 1 226 ? -24.310 -6.242 -16.396 1.00 72.19 226 LEU A O 1
ATOM 1799 N N . GLU A 1 227 ? -24.957 -6.222 -18.551 1.00 72.56 227 GLU A N 1
ATOM 1800 C CA . GLU A 1 227 ? -26.329 -5.773 -18.307 1.00 72.56 227 GLU A CA 1
ATOM 1801 C C . GLU A 1 227 ? -27.120 -6.797 -17.486 1.00 72.56 227 GLU A C 1
ATOM 1803 O O . GLU A 1 227 ? -27.770 -6.426 -16.507 1.00 72.56 227 GLU A O 1
ATOM 1808 N N . ALA A 1 228 ? -26.997 -8.093 -17.801 1.00 69.94 228 ALA A N 1
ATOM 1809 C CA . ALA A 1 228 ? -27.607 -9.164 -17.010 1.00 69.94 228 ALA A CA 1
ATOM 1810 C C . ALA A 1 228 ? -27.075 -9.220 -15.562 1.00 69.94 228 ALA A C 1
ATOM 1812 O O . ALA A 1 228 ? -27.816 -9.568 -14.642 1.00 69.94 228 ALA A O 1
ATOM 1813 N N . ASN A 1 229 ? -25.815 -8.828 -15.349 1.00 68.75 229 ASN A N 1
ATOM 1814 C CA . ASN A 1 229 ? -25.176 -8.734 -14.033 1.00 68.75 229 ASN A CA 1
ATOM 1815 C C . ASN A 1 229 ? -25.370 -7.365 -13.346 1.00 68.75 229 ASN A C 1
ATOM 1817 O O . ASN A 1 229 ? -24.779 -7.117 -12.294 1.00 68.75 229 ASN A O 1
ATOM 1821 N N . GLY A 1 230 ? -26.206 -6.479 -13.903 1.00 61.91 230 GLY A N 1
ATOM 1822 C CA . GLY A 1 230 ? -26.539 -5.179 -13.311 1.00 61.91 230 GLY A CA 1
ATOM 1823 C C . GLY A 1 230 ? -25.431 -4.125 -13.411 1.00 61.91 230 GLY A C 1
ATOM 1824 O O . GLY A 1 230 ? -25.490 -3.107 -12.722 1.00 61.91 230 GLY A O 1
ATOM 1825 N N . VAL A 1 231 ? -24.424 -4.348 -14.258 1.00 61.12 231 VAL A N 1
ATOM 1826 C CA . VAL A 1 231 ? -23.336 -3.406 -14.534 1.00 61.12 231 VAL A CA 1
ATOM 1827 C C . VAL A 1 231 ? -23.643 -2.692 -15.849 1.00 61.12 231 VAL A C 1
ATOM 1829 O O . VAL A 1 231 ? -23.277 -3.152 -16.926 1.00 61.12 231 VAL A O 1
ATOM 1832 N N . SER A 1 232 ? -24.329 -1.551 -15.775 1.00 58.25 232 SER A N 1
ATOM 1833 C CA . SER A 1 232 ? -24.550 -0.700 -16.947 1.00 58.25 232 SER A CA 1
ATOM 1834 C C . SER A 1 232 ? -23.243 -0.005 -17.331 1.00 58.25 232 SER A C 1
ATOM 1836 O O . SER A 1 232 ? -22.753 0.857 -16.594 1.00 58.25 232 SER A O 1
ATOM 1838 N N . VAL A 1 233 ? -22.676 -0.354 -18.486 1.00 58.09 233 VAL A N 1
ATOM 1839 C CA . VAL A 1 233 ? -21.596 0.431 -19.092 1.00 58.09 233 VAL A CA 1
ATOM 1840 C C . VAL A 1 233 ? -22.237 1.706 -19.641 1.00 58.09 233 VAL A C 1
ATOM 1842 O O . VAL A 1 233 ? -22.839 1.707 -20.708 1.00 58.09 233 VAL A O 1
ATOM 1845 N N . GLU A 1 234 ? -22.179 2.788 -18.868 1.00 49.16 234 GLU A N 1
ATOM 1846 C CA . GLU A 1 234 ? -22.705 4.104 -19.242 1.00 49.16 234 GLU A CA 1
ATOM 1847 C C . GLU A 1 234 ? -21.798 4.715 -20.332 1.00 49.16 234 GLU A C 1
ATOM 1849 O O . GLU A 1 234 ? -20.902 5.508 -20.045 1.00 49.16 234 GLU A O 1
ATOM 1854 N N . VAL A 1 235 ? -21.985 4.293 -21.590 1.00 54.78 235 VAL A N 1
ATOM 1855 C CA . VAL A 1 235 ? -21.163 4.708 -22.750 1.00 54.78 235 VAL A CA 1
ATOM 1856 C C . VAL A 1 235 ? -21.264 6.220 -23.021 1.00 54.78 235 VAL A C 1
ATOM 1858 O O . VAL A 1 235 ? -20.321 6.816 -23.537 1.00 54.78 235 VAL A O 1
ATOM 1861 N N . ASP A 1 236 ? -22.346 6.870 -22.583 1.00 51.75 236 ASP A N 1
ATOM 1862 C CA . ASP A 1 236 ? -22.590 8.304 -22.798 1.00 51.75 236 ASP A CA 1
ATOM 1863 C C . ASP A 1 236 ? -22.026 9.219 -21.695 1.00 51.75 236 ASP A C 1
ATOM 1865 O O . ASP A 1 236 ? -22.112 10.451 -21.792 1.00 51.75 236 ASP A O 1
ATOM 1869 N N . ARG A 1 237 ? -21.406 8.662 -20.642 1.00 47.81 237 ARG A N 1
ATOM 1870 C CA . ARG A 1 237 ? -20.822 9.473 -19.568 1.00 47.81 237 ARG A CA 1
ATOM 1871 C C . ARG A 1 237 ? -19.446 10.006 -19.955 1.00 47.81 237 ARG A C 1
ATOM 1873 O O . ARG A 1 237 ? -18.403 9.495 -19.564 1.00 47.81 237 ARG A O 1
ATOM 1880 N N . GLU A 1 238 ? -19.517 11.139 -20.645 1.00 41.28 238 GLU A N 1
ATOM 1881 C CA . GLU A 1 238 ? -18.475 12.139 -20.888 1.00 41.28 238 GLU A CA 1
ATOM 1882 C C . GLU A 1 238 ? -17.471 11.892 -22.035 1.00 41.28 238 GLU A C 1
ATOM 1884 O O . GLU A 1 238 ? -16.313 11.543 -21.794 1.00 41.28 238 GLU A O 1
ATOM 1889 N N . PRO A 1 239 ? -17.798 12.330 -23.269 1.00 49.69 239 PRO A N 1
ATOM 1890 C CA . PRO A 1 239 ? -16.769 12.690 -24.253 1.00 49.69 239 PRO A CA 1
ATOM 1891 C C . PRO A 1 239 ? -15.914 13.903 -23.809 1.00 49.69 239 PRO A C 1
ATOM 1893 O O . PRO A 1 239 ? -14.822 14.130 -24.333 1.00 49.69 239 PRO A O 1
ATOM 1896 N N . ALA A 1 240 ? -16.363 14.676 -22.809 1.00 49.00 240 ALA A N 1
ATOM 1897 C CA . ALA A 1 240 ? -15.685 15.883 -22.327 1.00 49.00 240 ALA A CA 1
ATOM 1898 C C . ALA A 1 240 ? -14.421 15.605 -21.484 1.00 49.00 240 ALA A C 1
ATOM 1900 O O . ALA A 1 240 ? -13.452 16.364 -21.564 1.00 49.00 240 ALA A O 1
ATOM 1901 N N . ARG A 1 241 ? -14.374 14.497 -20.730 1.00 47.94 241 ARG A N 1
ATOM 1902 C CA . ARG A 1 241 ? -13.183 14.111 -19.947 1.00 47.94 241 ARG A CA 1
ATOM 1903 C C . ARG A 1 241 ? -12.045 13.577 -20.805 1.00 47.94 241 ARG A C 1
ATOM 1905 O O . ARG A 1 241 ? -10.881 13.816 -20.486 1.00 47.94 241 ARG A O 1
ATOM 1912 N N . TYR A 1 242 ? -12.361 12.931 -21.924 1.00 43.69 242 TYR A N 1
ATOM 1913 C CA . TYR A 1 242 ? -11.347 12.448 -22.860 1.00 43.69 242 TYR A CA 1
ATOM 1914 C C . TYR A 1 242 ? -10.810 13.568 -23.768 1.00 43.69 242 TYR A C 1
ATOM 1916 O O . TYR A 1 242 ? -9.608 13.605 -24.038 1.00 43.69 242 TYR A O 1
ATOM 1924 N N . ALA A 1 243 ? -11.633 14.556 -24.143 1.00 48.19 243 ALA A N 1
ATOM 1925 C CA . ALA A 1 243 ? -11.193 15.704 -24.948 1.00 48.19 243 ALA A CA 1
ATOM 1926 C C . ALA A 1 243 ? -10.111 16.570 -24.257 1.00 48.19 243 ALA A C 1
ATOM 1928 O O . ALA A 1 243 ? -9.208 17.090 -24.920 1.00 48.19 243 ALA A O 1
ATOM 1929 N N . LEU A 1 244 ? -10.139 16.669 -22.921 1.00 47.03 244 LEU A N 1
ATOM 1930 C CA . LEU A 1 244 ? -9.112 17.371 -22.136 1.00 47.03 244 LEU A CA 1
ATOM 1931 C C . LEU A 1 244 ? -7.787 16.597 -22.015 1.00 47.03 244 LEU A C 1
ATOM 1933 O O . LEU A 1 244 ? -6.746 17.218 -21.800 1.00 47.03 244 LEU A O 1
ATOM 1937 N N . MET A 1 245 ? -7.784 15.274 -22.212 1.00 48.66 245 MET A N 1
ATOM 1938 C CA . MET A 1 245 ? -6.545 14.483 -22.250 1.00 48.66 245 MET A CA 1
ATOM 1939 C C . MET A 1 245 ? -5.902 14.436 -23.643 1.00 48.66 245 MET A C 1
ATOM 1941 O O . MET A 1 245 ? -4.676 14.396 -23.753 1.00 48.66 245 MET A O 1
ATOM 1945 N N . LEU A 1 246 ? -6.699 14.487 -24.715 1.00 44.56 246 LEU A N 1
ATOM 1946 C CA . LEU A 1 246 ? -6.204 14.405 -26.097 1.00 44.56 246 LEU A CA 1
ATOM 1947 C C . LEU A 1 246 ? -5.597 15.722 -26.615 1.00 44.56 246 LEU A C 1
ATOM 1949 O O . LEU A 1 246 ? -4.660 15.684 -27.412 1.00 44.56 246 LEU A O 1
ATOM 1953 N N . SER A 1 247 ? -6.012 16.885 -26.097 1.00 38.25 247 SER A N 1
ATOM 1954 C CA . SER A 1 247 ? -5.399 18.177 -26.471 1.00 38.25 247 SER A CA 1
ATOM 1955 C C . SER A 1 247 ? -3.993 18.403 -25.895 1.00 38.25 247 SER A C 1
ATOM 1957 O O . SER A 1 247 ? -3.308 19.337 -26.306 1.00 38.25 247 SER A O 1
ATOM 1959 N N . ARG A 1 248 ? -3.513 17.544 -24.983 1.00 40.31 248 ARG A N 1
ATOM 1960 C CA . ARG A 1 248 ? -2.147 17.627 -24.431 1.00 40.31 248 ARG A CA 1
ATOM 1961 C C . ARG A 1 248 ? -1.144 16.677 -25.097 1.00 40.31 248 ARG A C 1
ATOM 1963 O O . ARG A 1 248 ? 0.009 16.644 -24.686 1.00 40.31 248 ARG A O 1
ATOM 1970 N N . ARG A 1 249 ? -1.565 15.926 -26.124 1.00 37.56 249 ARG A N 1
ATOM 1971 C CA . ARG A 1 249 ? -0.800 14.837 -26.766 1.00 37.56 249 ARG A CA 1
ATOM 1972 C C . ARG A 1 249 ? -0.420 15.088 -28.235 1.00 37.56 249 ARG A C 1
ATOM 1974 O O . ARG A 1 249 ? -0.185 14.145 -28.977 1.00 37.56 249 ARG A O 1
ATOM 1981 N N . ARG A 1 250 ? -0.309 16.350 -28.669 1.00 36.47 250 ARG A N 1
ATOM 1982 C CA . ARG A 1 250 ? 0.299 16.700 -29.976 1.00 36.47 250 ARG A CA 1
ATOM 1983 C C . ARG A 1 250 ? 1.818 16.920 -29.932 1.00 36.47 250 ARG A C 1
ATOM 1985 O O . ARG A 1 250 ? 2.396 17.434 -30.879 1.00 36.47 250 ARG A O 1
ATOM 1992 N N . SER A 1 251 ? 2.476 16.502 -28.857 1.00 43.41 251 SER A N 1
ATOM 1993 C CA . SER A 1 251 ? 3.933 16.453 -28.764 1.00 43.41 251 SER A CA 1
ATOM 1994 C C . SER A 1 251 ? 4.325 15.184 -28.015 1.00 43.41 251 SER A C 1
ATOM 1996 O O . SER A 1 251 ? 3.734 14.890 -26.979 1.00 43.41 251 SER A O 1
ATOM 1998 N N . ALA A 1 252 ? 5.306 14.468 -28.559 1.00 38.31 252 ALA A N 1
ATOM 1999 C CA . ALA A 1 252 ? 5.879 13.211 -28.080 1.00 38.31 252 ALA A CA 1
ATOM 2000 C C . ALA A 1 252 ? 5.061 11.940 -28.382 1.00 38.31 252 ALA A C 1
ATOM 2002 O O . ALA A 1 252 ? 4.276 11.429 -27.583 1.00 38.31 252 ALA A O 1
ATOM 2003 N N . SER A 1 253 ? 5.329 11.411 -29.572 1.00 37.94 253 SER A N 1
ATOM 2004 C CA . SER A 1 253 ? 5.235 9.997 -29.921 1.00 37.94 253 SER A CA 1
ATOM 2005 C C . SER A 1 253 ? 6.115 9.156 -28.987 1.00 37.94 253 SER A C 1
ATOM 2007 O O . SER A 1 253 ? 7.248 9.548 -28.710 1.00 37.94 253 SER A O 1
ATOM 2009 N N . GLY A 1 254 ? 5.623 7.992 -28.558 1.00 37.75 254 GLY A N 1
ATOM 2010 C CA . GLY A 1 254 ? 6.456 6.928 -27.985 1.00 37.75 254 GLY A CA 1
ATOM 2011 C C . GLY A 1 254 ? 5.923 6.322 -26.685 1.00 37.75 254 GLY A C 1
ATOM 2012 O O . GLY A 1 254 ? 6.039 6.921 -25.622 1.00 37.75 254 GLY A O 1
ATOM 2013 N N . ASP A 1 255 ? 5.419 5.095 -26.807 1.00 36.72 255 ASP A N 1
ATOM 2014 C CA . ASP A 1 255 ? 5.169 4.082 -25.775 1.00 36.72 255 ASP A CA 1
ATOM 2015 C C . ASP A 1 255 ? 3.919 4.145 -24.879 1.00 36.72 255 ASP A C 1
ATOM 2017 O O . ASP A 1 255 ? 3.585 5.119 -24.201 1.00 36.72 255 ASP A O 1
ATOM 2021 N N . GLY A 1 256 ? 3.200 3.019 -24.926 1.00 37.19 256 GLY A N 1
ATOM 2022 C CA . GLY A 1 256 ? 1.843 2.807 -24.442 1.00 37.19 256 GLY A CA 1
ATOM 2023 C C . GLY A 1 256 ? 1.679 2.672 -22.920 1.00 37.19 256 GLY A C 1
ATOM 2024 O O . GLY A 1 256 ? 2.648 2.554 -22.166 1.00 37.19 256 GLY A O 1
ATOM 2025 N N . PRO A 1 257 ? 0.423 2.690 -22.441 1.00 42.78 257 PRO A N 1
ATOM 2026 C CA . PRO A 1 257 ? 0.121 2.679 -21.021 1.00 42.78 257 PRO A CA 1
ATOM 2027 C C . PRO A 1 257 ? 0.181 1.255 -20.452 1.00 42.78 257 PRO A C 1
ATOM 2029 O O . PRO A 1 257 ? -0.637 0.395 -20.773 1.00 42.78 257 PRO A O 1
ATOM 2032 N N . ARG A 1 258 ? 1.131 1.027 -19.538 1.00 42.00 258 ARG A N 1
ATOM 2033 C CA . ARG A 1 258 ? 1.077 -0.077 -18.573 1.00 42.00 258 ARG A CA 1
ATOM 2034 C C . ARG A 1 258 ? -0.082 0.167 -17.601 1.00 42.00 258 ARG A C 1
ATOM 2036 O O . ARG A 1 258 ? -0.088 1.153 -16.868 1.00 42.00 258 ARG A O 1
ATOM 2043 N N . MET A 1 259 ? -1.041 -0.753 -17.612 1.00 40.75 259 MET A N 1
ATOM 2044 C CA . MET A 1 259 ? -2.180 -0.836 -16.699 1.00 40.75 259 MET A CA 1
ATOM 2045 C C . MET A 1 259 ? -1.688 -1.092 -15.259 1.00 40.75 259 MET A C 1
ATOM 2047 O O . MET A 1 259 ? -1.121 -2.147 -14.972 1.00 40.75 259 MET A O 1
ATOM 2051 N N . SER A 1 260 ? -1.889 -0.136 -14.350 1.00 40.16 260 SER A N 1
ATOM 2052 C CA . SER A 1 260 ? -1.587 -0.284 -12.919 1.00 40.16 260 SER A CA 1
ATOM 2053 C C . SER A 1 260 ? -2.721 -1.027 -12.210 1.00 40.16 260 SER A C 1
ATOM 2055 O O . SER A 1 260 ? -3.792 -0.477 -11.983 1.00 40.16 260 SER A O 1
ATOM 2057 N N . TYR A 1 261 ? -2.473 -2.285 -11.846 1.00 38.78 261 TYR A N 1
ATOM 2058 C CA . TYR A 1 261 ? -3.458 -3.236 -11.309 1.00 38.78 261 TYR A CA 1
ATOM 2059 C C . TYR A 1 261 ? -3.673 -3.165 -9.777 1.00 38.78 261 TYR A C 1
ATOM 2061 O O . TYR A 1 261 ? -4.159 -4.121 -9.185 1.00 38.78 261 TYR A O 1
ATOM 2069 N N . TRP A 1 262 ? -3.293 -2.078 -9.093 1.00 41.62 262 TRP A N 1
ATOM 2070 C CA . TRP A 1 262 ? -3.189 -2.076 -7.617 1.00 41.62 262 TRP A CA 1
ATOM 2071 C C . TRP A 1 262 ? -4.088 -1.091 -6.853 1.00 41.62 262 TRP A C 1
ATOM 2073 O O . TRP A 1 262 ? -4.021 -1.053 -5.628 1.00 41.62 262 TRP A O 1
ATOM 2083 N N . ASP A 1 263 ? -4.978 -0.354 -7.520 1.00 43.81 263 ASP A N 1
ATOM 2084 C CA . ASP A 1 263 ? -5.767 0.714 -6.872 1.00 43.81 263 ASP A CA 1
ATOM 2085 C C . ASP A 1 263 ? -7.187 0.302 -6.424 1.00 43.81 263 ASP A C 1
ATOM 2087 O O . ASP A 1 263 ? -8.027 1.140 -6.117 1.00 43.81 263 ASP A O 1
ATOM 2091 N N . ASN A 1 264 ? -7.496 -1.002 -6.372 1.00 48.00 264 ASN A N 1
ATOM 2092 C CA . ASN A 1 264 ? -8.857 -1.479 -6.063 1.00 48.00 264 ASN A CA 1
ATOM 2093 C C . ASN A 1 264 ? -9.069 -1.906 -4.593 1.00 48.00 264 ASN A C 1
ATOM 2095 O O . ASN A 1 264 ? -10.171 -2.281 -4.203 1.00 48.00 264 ASN A O 1
ATOM 2099 N N . GLY A 1 265 ? -8.028 -1.842 -3.752 1.00 45.47 265 GLY A N 1
ATOM 2100 C CA . GLY A 1 265 ? -8.109 -2.234 -2.336 1.00 45.47 265 GLY A CA 1
ATOM 2101 C C . GLY A 1 265 ? -8.648 -1.147 -1.397 1.00 45.47 265 GLY A C 1
ATOM 2102 O O . GLY A 1 265 ? -9.237 -1.463 -0.365 1.00 45.47 265 GLY A O 1
ATOM 2103 N N . GLN A 1 266 ? -8.483 0.136 -1.740 1.00 52.78 266 GLN A N 1
ATOM 2104 C CA . GLN A 1 266 ? -8.865 1.245 -0.852 1.00 52.78 266 GLN A CA 1
ATOM 2105 C C . GLN A 1 266 ? -10.354 1.610 -0.945 1.00 52.78 266 GLN A C 1
ATOM 2107 O O . GLN A 1 266 ? -10.966 1.950 0.069 1.00 52.78 266 GLN A O 1
ATOM 2112 N N . ALA A 1 267 ? -10.976 1.456 -2.118 1.00 54.28 267 ALA A N 1
ATOM 2113 C CA . ALA A 1 267 ? -12.395 1.772 -2.302 1.00 54.28 267 ALA A CA 1
ATOM 2114 C C . ALA A 1 267 ? -13.328 0.799 -1.548 1.00 54.28 267 ALA A C 1
ATOM 2116 O O . ALA A 1 267 ? -14.342 1.215 -0.986 1.00 54.28 267 ALA A O 1
ATOM 2117 N N . GLN A 1 268 ? -12.963 -0.485 -1.454 1.00 56.34 268 GLN A N 1
ATOM 2118 C CA . GLN A 1 268 ? -13.785 -1.495 -0.775 1.00 56.34 268 GLN A CA 1
ATOM 2119 C C . GLN A 1 268 ? -13.709 -1.391 0.762 1.00 56.34 268 GLN A C 1
ATOM 2121 O O . GLN A 1 268 ? -14.673 -1.703 1.471 1.00 56.34 268 GLN A O 1
ATOM 2126 N N . GLN A 1 269 ? -12.597 -0.880 1.301 1.00 60.69 269 GLN A N 1
ATOM 2127 C CA . GLN A 1 269 ? -12.424 -0.712 2.745 1.00 60.69 269 GLN A CA 1
ATOM 2128 C C . GLN A 1 269 ? -13.194 0.505 3.287 1.00 60.69 269 GLN A C 1
ATOM 2130 O O . GLN A 1 269 ? -13.772 0.431 4.373 1.00 60.69 269 GLN A O 1
ATOM 2135 N N . GLN A 1 270 ? -13.309 1.583 2.501 1.00 63.31 270 GLN A N 1
ATOM 2136 C CA . GLN A 1 270 ? -14.097 2.763 2.883 1.00 63.31 270 GLN A CA 1
ATOM 2137 C C . GLN A 1 270 ? -15.609 2.486 2.913 1.00 63.31 270 GLN A C 1
ATOM 2139 O O . GLN A 1 270 ? -16.311 2.981 3.798 1.00 63.31 270 GLN A O 1
ATOM 2144 N N . GLN A 1 271 ? -16.116 1.639 2.012 1.00 68.75 271 GLN A N 1
ATOM 2145 C CA . GLN A 1 271 ? -17.546 1.311 1.963 1.00 68.75 271 GLN A CA 1
ATOM 2146 C C . GLN A 1 271 ? -17.983 0.424 3.143 1.00 68.75 271 GLN A C 1
ATOM 2148 O O . GLN A 1 271 ? -19.061 0.618 3.709 1.00 68.75 271 GLN A O 1
ATOM 2153 N N . THR A 1 272 ? -17.111 -0.487 3.588 1.00 68.00 272 THR A N 1
ATOM 2154 C CA . THR A 1 272 ? -17.393 -1.374 4.732 1.00 68.00 272 THR A CA 1
ATOM 2155 C C . THR A 1 272 ? -17.422 -0.599 6.056 1.00 68.00 272 THR A C 1
ATOM 2157 O O . THR A 1 272 ? -18.261 -0.860 6.921 1.00 68.00 272 THR A O 1
ATOM 2160 N N . GLN A 1 273 ? -16.562 0.414 6.207 1.00 74.56 273 GLN A N 1
ATOM 2161 C CA . GLN A 1 273 ? -16.499 1.220 7.430 1.00 74.56 273 GLN A CA 1
ATOM 2162 C C . GLN A 1 273 ? -17.714 2.155 7.577 1.00 74.56 273 GLN A C 1
ATOM 2164 O O . GLN A 1 273 ? -18.219 2.354 8.685 1.00 74.56 273 GLN A O 1
ATOM 2169 N N . GLN A 1 274 ? -18.252 2.664 6.462 1.00 75.25 274 GLN A N 1
ATOM 2170 C CA . GLN A 1 274 ? -19.454 3.503 6.472 1.00 75.25 274 GLN A CA 1
ATOM 2171 C C . GLN A 1 274 ? -20.722 2.703 6.824 1.00 75.25 274 GLN A C 1
ATOM 2173 O O . GLN A 1 274 ? -21.589 3.195 7.549 1.00 75.25 274 GLN A O 1
ATOM 2178 N N . GLN A 1 275 ? -20.804 1.440 6.391 1.00 77.94 275 GLN A N 1
ATOM 2179 C CA . GLN A 1 275 ? -21.944 0.570 6.694 1.00 77.94 275 GLN A CA 1
ATOM 2180 C C . GLN A 1 275 ? -21.970 0.133 8.172 1.00 77.94 275 GLN A C 1
ATOM 2182 O O . GLN A 1 275 ? -23.039 0.058 8.783 1.00 77.94 275 GLN A O 1
ATOM 2187 N N . GLN A 1 276 ? -20.799 -0.063 8.790 1.00 77.88 276 GLN A N 1
ATOM 2188 C CA . GLN A 1 276 ? -20.698 -0.425 10.209 1.00 77.88 276 GLN A CA 1
ATOM 2189 C C . GLN A 1 276 ? -21.099 0.736 11.138 1.00 77.88 276 GLN A C 1
ATOM 2191 O O . GLN A 1 276 ? -21.735 0.523 12.173 1.00 77.88 276 GLN A O 1
ATOM 2196 N N . GLN A 1 277 ? -20.815 1.979 10.736 1.00 78.81 277 GLN A N 1
ATOM 2197 C CA . GLN A 1 277 ? -21.185 3.169 11.507 1.00 78.81 277 GLN A CA 1
ATOM 2198 C C . GLN A 1 277 ? -22.705 3.432 11.487 1.00 78.81 277 GLN A C 1
ATOM 2200 O O . GLN A 1 277 ? -23.269 3.878 12.488 1.00 78.81 277 GLN A O 1
ATOM 2205 N N . GLN A 1 278 ? -23.396 3.075 10.395 1.00 79.88 278 GLN A N 1
ATOM 2206 C CA . GLN A 1 278 ? -24.859 3.173 10.304 1.00 79.88 278 GLN A CA 1
ATOM 2207 C C . GLN A 1 278 ? -25.585 2.141 11.186 1.00 79.88 278 GLN A C 1
ATOM 2209 O O . GLN A 1 278 ? -26.587 2.478 11.822 1.00 79.88 278 GLN A O 1
ATOM 2214 N N . GLN A 1 279 ? -25.067 0.911 11.295 1.00 79.38 279 GLN A N 1
ATOM 2215 C CA . GLN A 1 279 ? -25.649 -0.109 12.182 1.00 79.38 279 GLN A CA 1
ATOM 2216 C C . GLN A 1 279 ? -25.534 0.264 13.665 1.00 79.38 279 GLN A C 1
ATOM 2218 O O . GLN A 1 279 ? -26.474 0.048 14.433 1.00 79.38 279 GLN A O 1
ATOM 2223 N N . GLN A 1 280 ? -24.422 0.882 14.072 1.00 80.00 280 GLN A N 1
ATOM 2224 C CA . GLN A 1 280 ? -24.224 1.286 15.465 1.00 80.00 280 GLN A CA 1
ATOM 2225 C C . GLN A 1 280 ? -25.163 2.440 15.871 1.00 80.00 280 GLN A C 1
ATOM 2227 O O . GLN A 1 280 ? -25.666 2.470 16.997 1.00 80.00 280 GLN A O 1
ATOM 2232 N N . GLN A 1 281 ? -25.490 3.344 14.937 1.00 78.88 281 GLN A N 1
ATOM 2233 C CA . GLN A 1 281 ? -26.474 4.408 15.166 1.00 78.88 281 GLN A CA 1
ATOM 2234 C C . GLN A 1 281 ? -27.908 3.872 15.315 1.00 78.88 281 GLN A C 1
ATOM 2236 O O . GLN A 1 281 ? -28.655 4.367 16.163 1.00 78.88 281 GLN A O 1
ATOM 2241 N N . GLN A 1 282 ? -28.290 2.831 14.562 1.00 79.38 282 GLN A N 1
ATOM 2242 C CA . GLN A 1 282 ? -29.606 2.197 14.721 1.00 79.38 282 GLN A CA 1
ATOM 2243 C C . GLN A 1 282 ? -29.756 1.471 16.064 1.00 79.38 282 GLN A C 1
ATOM 2245 O O . GLN A 1 282 ? -30.813 1.579 16.688 1.00 79.38 282 GLN A O 1
ATOM 2250 N N . GLN A 1 283 ? -28.711 0.797 16.561 1.00 78.50 283 GLN A N 1
ATOM 2251 C CA . GLN A 1 283 ? -28.777 0.146 17.876 1.00 78.50 283 GLN A CA 1
ATOM 2252 C C . GLN A 1 283 ? -28.935 1.149 19.026 1.00 78.50 283 GLN A C 1
ATOM 2254 O O . GLN A 1 283 ? -29.750 0.917 19.921 1.00 78.50 283 GLN A O 1
ATOM 2259 N N . MET A 1 284 ? -28.243 2.295 18.984 1.00 74.25 284 MET A N 1
ATOM 2260 C CA . MET A 1 284 ? -28.429 3.333 20.009 1.00 74.25 284 MET A CA 1
ATOM 2261 C C . MET A 1 284 ? -29.849 3.913 20.003 1.00 74.25 284 MET A C 1
ATOM 2263 O O . MET A 1 284 ? -30.424 4.165 21.064 1.00 74.25 284 MET A O 1
ATOM 2267 N N . GLN A 1 285 ? -30.451 4.091 18.824 1.00 77.25 285 GLN A N 1
ATOM 2268 C CA . GLN A 1 285 ? -31.805 4.633 18.725 1.00 77.25 285 GLN A CA 1
ATOM 2269 C C . GLN A 1 285 ? -32.862 3.638 19.239 1.00 77.25 285 GLN A C 1
ATOM 2271 O O . GLN A 1 285 ? -33.840 4.046 19.871 1.00 77.25 285 GLN A O 1
ATOM 2276 N N . GLN A 1 286 ? -32.634 2.333 19.056 1.00 75.31 286 GLN A N 1
ATOM 2277 C CA . GLN A 1 286 ? -33.525 1.287 19.562 1.00 75.31 286 GLN A CA 1
ATOM 2278 C C . GLN A 1 286 ? -33.435 1.136 21.092 1.00 75.31 286 GLN A C 1
ATOM 2280 O O . GLN A 1 286 ? -34.457 0.953 21.756 1.00 75.31 286 GLN A O 1
ATOM 2285 N N . GLN A 1 287 ? -32.245 1.310 21.676 1.00 71.31 287 GLN A N 1
ATOM 2286 C CA . GLN A 1 287 ? -32.068 1.282 23.132 1.00 71.31 287 GLN A CA 1
ATOM 2287 C C . GLN A 1 287 ? -32.702 2.510 23.815 1.00 71.31 287 GLN A C 1
ATOM 2289 O O . GLN A 1 287 ? -33.293 2.389 24.889 1.00 71.31 287 GLN A O 1
ATOM 2294 N N . GLN A 1 288 ? -32.688 3.677 23.157 1.00 69.50 288 GLN A N 1
ATOM 2295 C CA . GLN A 1 288 ? -33.353 4.880 23.668 1.00 69.50 288 GLN A CA 1
ATOM 2296 C C . GLN A 1 288 ? -34.892 4.788 23.601 1.00 69.50 288 GLN A C 1
ATOM 2298 O O . GLN A 1 288 ? -35.577 5.354 24.454 1.00 69.50 288 GLN A O 1
ATOM 2303 N N . GLN A 1 289 ? -35.459 4.043 22.642 1.00 64.38 289 GLN A N 1
ATOM 2304 C CA . GLN A 1 289 ? -36.905 3.778 22.603 1.00 64.38 289 GLN A CA 1
ATOM 2305 C C . GLN A 1 289 ? -37.358 2.787 23.684 1.00 64.38 289 GLN A C 1
ATOM 2307 O O . GLN A 1 289 ? -38.431 2.978 24.254 1.00 64.38 289 GLN A O 1
ATOM 2312 N N . GLN A 1 290 ? -36.540 1.789 24.035 1.00 63.88 290 GLN A N 1
ATOM 2313 C CA . GLN A 1 290 ? -36.867 0.866 25.131 1.00 63.88 290 GLN A CA 1
ATOM 2314 C C . GLN A 1 290 ? -36.833 1.553 26.505 1.00 63.88 290 GLN A C 1
ATOM 2316 O O . GLN A 1 290 ? -37.667 1.245 27.355 1.00 63.88 290 GLN A O 1
ATOM 2321 N N . GLN A 1 291 ? -35.957 2.545 26.705 1.00 60.50 291 GLN A N 1
ATOM 2322 C CA . GLN A 1 291 ? -35.971 3.361 27.927 1.00 60.50 291 GLN A CA 1
ATOM 2323 C C . GLN A 1 291 ? -37.210 4.270 28.008 1.00 60.50 291 GLN A C 1
ATOM 2325 O O . GLN A 1 291 ? -37.799 4.388 29.076 1.00 60.50 291 GLN A O 1
ATOM 2330 N N . ARG A 1 292 ? -37.685 4.839 26.887 1.00 55.22 292 ARG A N 1
ATOM 2331 C CA . ARG A 1 292 ? -38.931 5.638 26.880 1.00 55.22 292 ARG A CA 1
ATOM 2332 C C . ARG A 1 292 ? -40.206 4.802 27.021 1.00 55.22 292 ARG A C 1
ATOM 2334 O O . ARG A 1 292 ? -41.207 5.320 27.503 1.00 55.22 292 ARG A O 1
ATOM 2341 N N . ALA A 1 293 ? -40.189 3.531 26.617 1.00 49.53 293 ALA A N 1
ATOM 2342 C CA . ALA A 1 293 ? -41.334 2.630 26.771 1.00 49.53 293 ALA A CA 1
ATOM 2343 C C . ALA A 1 293 ? -41.525 2.132 28.219 1.00 49.53 293 ALA A C 1
ATOM 2345 O O . ALA A 1 293 ? -42.636 1.757 28.586 1.00 49.53 293 ALA A O 1
ATOM 2346 N N . MET A 1 294 ? -40.479 2.169 29.054 1.00 50.91 294 MET A N 1
ATOM 2347 C CA . MET A 1 294 ? -40.570 1.842 30.486 1.00 50.91 294 MET A CA 1
ATOM 2348 C C . MET A 1 294 ? -41.189 2.974 31.330 1.00 50.91 294 MET A C 1
ATOM 2350 O O . MET A 1 294 ? -41.696 2.699 32.412 1.00 50.91 294 MET A O 1
ATOM 2354 N N . ASP A 1 295 ? -41.225 4.212 30.819 1.00 49.69 295 ASP A N 1
ATOM 2355 C CA . ASP A 1 295 ? -41.766 5.398 31.515 1.00 49.69 295 ASP A CA 1
ATOM 2356 C C . ASP A 1 295 ? -43.264 5.664 31.259 1.00 49.69 295 ASP A C 1
ATOM 2358 O O . ASP A 1 295 ? -43.829 6.640 31.755 1.00 49.69 295 ASP A O 1
ATOM 2362 N N . MET A 1 296 ? -43.954 4.797 30.510 1.00 49.00 296 MET A N 1
ATOM 2363 C CA . MET A 1 296 ? -45.407 4.883 30.326 1.00 49.00 296 MET A CA 1
ATOM 2364 C C . MET A 1 296 ? -46.110 3.602 30.780 1.00 49.00 296 MET A C 1
ATOM 2366 O O . MET A 1 296 ? -46.591 2.813 29.969 1.00 49.00 296 MET A O 1
ATOM 2370 N N . GLN A 1 297 ? -46.243 3.433 32.098 1.00 46.44 297 GLN A N 1
ATOM 2371 C CA . GLN A 1 297 ? -47.335 2.642 32.669 1.00 46.44 297 GLN A CA 1
ATOM 2372 C C . GLN A 1 297 ? -48.435 3.568 33.227 1.00 46.44 297 GLN A C 1
ATOM 2374 O O . GLN A 1 297 ? -48.148 4.443 34.046 1.00 46.44 297 GLN A O 1
ATOM 2379 N N . PRO A 1 298 ? -49.703 3.399 32.803 1.00 42.66 298 PRO A N 1
ATOM 2380 C CA . PRO A 1 298 ? -50.813 4.244 33.219 1.00 42.66 298 PRO A CA 1
ATOM 2381 C C . PRO A 1 298 ? -51.343 3.810 34.593 1.00 42.66 298 PRO A C 1
ATOM 2383 O O . PRO A 1 298 ? -51.972 2.762 34.741 1.00 42.66 298 PRO A O 1
ATOM 2386 N N . MET A 1 299 ? -51.132 4.649 35.607 1.00 37.12 299 MET A N 1
ATOM 2387 C CA . MET A 1 299 ? -51.771 4.507 36.913 1.00 37.12 299 MET A CA 1
ATOM 2388 C C . MET A 1 299 ? -53.233 4.973 36.810 1.00 37.12 299 MET A C 1
ATOM 2390 O O . MET A 1 299 ? -53.519 6.167 36.732 1.00 37.12 299 MET A O 1
ATOM 2394 N N . MET A 1 300 ? -54.181 4.032 36.802 1.00 44.09 300 MET A N 1
ATOM 2395 C CA . MET A 1 300 ? -55.597 4.346 36.997 1.00 44.09 300 MET A CA 1
ATOM 2396 C C . MET A 1 300 ? -55.834 4.774 38.449 1.00 44.09 300 MET A C 1
ATOM 2398 O O . MET A 1 300 ? -55.787 3.949 39.361 1.00 44.09 300 MET A O 1
ATOM 2402 N N . ARG A 1 301 ? -56.164 6.050 38.671 1.00 36.31 301 ARG A N 1
ATOM 2403 C CA . ARG A 1 301 ? -56.854 6.486 39.890 1.00 36.31 301 ARG A CA 1
ATOM 2404 C C . ARG A 1 301 ? -57.900 7.542 39.553 1.00 36.31 301 ARG A C 1
ATOM 2406 O O . ARG A 1 301 ? -57.591 8.624 39.070 1.00 36.31 301 ARG A O 1
ATOM 2413 N N . ALA A 1 302 ? -59.151 7.172 39.803 1.00 38.28 302 ALA A N 1
ATOM 2414 C CA . ALA A 1 302 ? -60.331 8.011 39.685 1.00 38.28 302 ALA A CA 1
ATOM 2415 C C . ALA A 1 302 ? -60.306 9.190 40.676 1.00 38.28 302 ALA A C 1
ATOM 2417 O O . ALA A 1 302 ? -59.863 9.034 41.814 1.00 38.28 302 ALA A O 1
ATOM 2418 N N . GLY A 1 303 ? -60.861 10.334 40.268 1.00 34.94 303 GLY A N 1
ATOM 2419 C CA . GLY A 1 303 ? -61.166 11.445 41.172 1.00 34.94 303 GLY A CA 1
ATOM 2420 C C . GLY A 1 303 ? -61.453 12.758 40.449 1.00 34.94 303 GLY A C 1
ATOM 2421 O O . GLY A 1 303 ? -60.558 13.374 39.891 1.00 34.94 303 GLY A O 1
ATOM 2422 N N . GLN A 1 304 ? -62.721 13.159 40.454 1.00 38.88 304 GLN A N 1
ATOM 2423 C CA . GLN A 1 304 ? -63.291 14.355 39.832 1.00 38.88 304 GLN A CA 1
ATOM 2424 C C . GLN A 1 304 ? -62.800 15.691 40.426 1.00 38.88 304 GLN A C 1
ATOM 2426 O O . GLN A 1 304 ? -62.512 15.766 41.616 1.00 38.88 304 GLN A O 1
ATOM 2431 N N . ALA A 1 305 ? -62.914 16.744 39.598 1.00 37.22 305 ALA A N 1
ATOM 2432 C CA . ALA A 1 305 ? -63.381 18.121 39.880 1.00 37.22 305 ALA A CA 1
ATOM 2433 C C . ALA A 1 305 ? -62.387 19.206 39.395 1.00 37.22 305 ALA A C 1
ATOM 2435 O O . ALA A 1 305 ? -61.275 19.291 39.886 1.00 37.22 305 ALA A O 1
ATOM 2436 N N . ASN A 1 306 ? -62.653 19.938 38.306 1.00 37.62 306 ASN A N 1
ATOM 2437 C CA . ASN A 1 306 ? -63.559 21.092 38.116 1.00 37.62 306 ASN A CA 1
ATOM 2438 C C . ASN A 1 306 ? -62.838 22.462 38.259 1.00 37.62 306 ASN A C 1
ATOM 2440 O O . ASN A 1 306 ? -62.326 22.766 39.329 1.00 37.62 306 ASN A O 1
ATOM 2444 N N . ARG A 1 307 ? -62.992 23.320 37.222 1.00 39.56 307 ARG A N 1
ATOM 2445 C CA . ARG A 1 307 ? -62.743 24.795 37.135 1.00 39.56 307 ARG A CA 1
ATOM 2446 C C . ARG A 1 307 ? -61.270 25.228 36.935 1.00 39.56 307 ARG A C 1
ATOM 2448 O O . ARG A 1 307 ? -60.404 24.717 37.614 1.00 39.56 307 ARG A O 1
ATOM 2455 N N . ARG A 1 308 ? -60.883 26.204 36.095 1.00 41.16 308 ARG A N 1
ATOM 2456 C CA . ARG A 1 308 ? -61.540 27.208 35.221 1.00 41.16 308 ARG A CA 1
ATOM 2457 C C . ARG A 1 308 ? -60.461 27.844 34.278 1.00 41.16 308 ARG A C 1
ATOM 2459 O O . ARG A 1 308 ? -59.283 27.579 34.485 1.00 41.16 308 ARG A O 1
ATOM 2466 N N . PRO A 1 309 ? -60.847 28.677 33.284 1.00 47.66 309 PRO A N 1
ATOM 2467 C CA . PRO A 1 309 ? -60.028 29.128 32.146 1.00 47.66 309 PRO A CA 1
ATOM 2468 C C . PRO A 1 309 ? -59.473 30.567 32.270 1.00 47.66 309 PRO A C 1
ATOM 2470 O O . PRO A 1 309 ? -60.036 31.390 32.989 1.00 47.66 309 PRO A O 1
ATOM 2473 N N . GLY A 1 310 ? -58.452 30.895 31.468 1.00 40.22 310 GLY A N 1
ATOM 2474 C CA . GLY A 1 310 ? -58.028 32.263 31.108 1.00 40.22 310 GLY A CA 1
ATOM 2475 C C . GLY A 1 310 ? -57.160 32.193 29.841 1.00 40.22 310 GLY A C 1
ATOM 2476 O O . GLY A 1 310 ? -56.217 31.416 29.808 1.00 40.22 310 GLY A O 1
ATOM 2477 N N . MET A 1 311 ? -57.605 32.675 28.676 1.00 39.75 311 MET A N 1
ATOM 2478 C CA . MET A 1 311 ? -57.642 34.064 28.177 1.00 39.75 311 MET A CA 1
ATOM 2479 C C . MET A 1 311 ? -56.278 34.771 28.077 1.00 39.75 311 MET A C 1
ATOM 2481 O O . MET A 1 311 ? -55.675 35.093 29.089 1.00 39.75 311 MET A O 1
ATOM 2485 N N . PHE A 1 312 ? -55.960 35.137 26.825 1.00 36.16 312 PHE A N 1
ATOM 2486 C CA . PHE A 1 312 ? -55.233 36.327 26.354 1.00 36.16 312 PHE A CA 1
ATOM 2487 C C . PHE A 1 312 ? -53.743 36.509 26.680 1.00 36.16 312 PHE A C 1
ATOM 2489 O O . PHE A 1 312 ? -53.318 36.479 27.826 1.00 36.16 312 PHE A O 1
ATOM 2496 N N . GLY A 1 313 ? -52.979 36.871 25.641 1.00 36.59 313 GLY A N 1
ATOM 2497 C CA . GLY A 1 313 ? -51.665 37.492 25.808 1.00 36.59 313 GLY A CA 1
ATOM 2498 C C . GLY A 1 313 ? -50.803 37.513 24.551 1.00 36.59 313 GLY A C 1
ATOM 2499 O O . GLY A 1 313 ? -49.850 36.754 24.448 1.00 36.59 313 GLY A O 1
ATOM 2500 N N . ALA A 1 314 ? -51.134 38.391 23.604 1.00 39.81 314 ALA A N 1
ATOM 2501 C CA . ALA A 1 314 ? -50.223 38.833 22.553 1.00 39.81 314 ALA A CA 1
ATOM 2502 C C . ALA A 1 314 ? -49.157 39.797 23.117 1.00 39.81 314 ALA A C 1
ATOM 2504 O O . ALA A 1 314 ? -49.431 40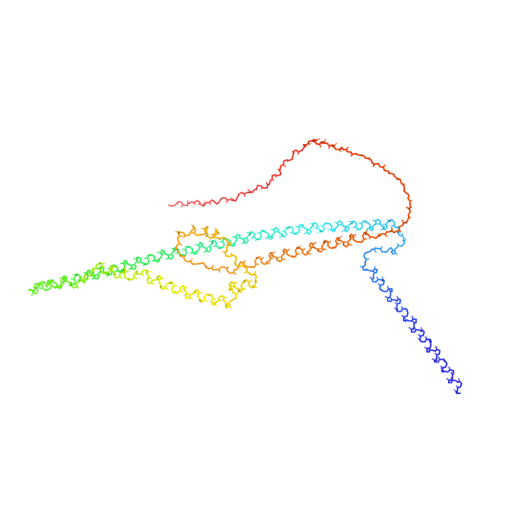.535 24.061 1.00 39.81 314 ALA A O 1
ATOM 2505 N N . GLY A 1 315 ? -47.984 39.837 22.481 1.00 37.50 315 GLY A N 1
ATOM 2506 C CA . GLY A 1 315 ? -46.931 40.841 22.696 1.00 37.50 315 GLY A CA 1
ATOM 2507 C C . GLY A 1 315 ? -45.559 40.231 22.398 1.00 37.50 315 GLY A C 1
ATOM 2508 O O . GLY A 1 315 ? -45.066 39.429 23.175 1.00 37.50 315 GLY A O 1
ATOM 2509 N N . ALA A 1 316 ? -44.966 40.396 21.214 1.00 42.00 316 ALA A N 1
ATOM 2510 C CA . ALA A 1 316 ? -44.302 41.618 20.745 1.00 42.00 316 ALA A CA 1
ATOM 2511 C C . ALA A 1 316 ? -43.380 42.227 21.819 1.00 42.00 316 ALA A C 1
ATOM 2513 O O . ALA A 1 316 ? -43.832 42.959 22.692 1.00 42.00 316 ALA A O 1
ATOM 2514 N N . GLY A 1 317 ? -42.078 41.942 21.726 1.00 40.53 317 GLY A N 1
ATOM 2515 C CA . GLY A 1 317 ? -41.060 42.482 22.627 1.00 40.53 317 GLY A CA 1
ATOM 2516 C C . GLY A 1 317 ? -39.673 42.423 21.999 1.00 40.53 317 GLY A C 1
ATOM 2517 O O . GLY A 1 317 ? -39.007 41.398 22.020 1.00 40.53 317 GLY A O 1
ATOM 2518 N N . ARG A 1 318 ? -39.288 43.542 21.394 1.00 37.69 318 ARG A N 1
ATOM 2519 C CA . ARG A 1 318 ? -38.046 43.831 20.675 1.00 37.69 318 ARG A CA 1
ATOM 2520 C C . ARG A 1 318 ? -37.022 44.448 21.644 1.00 37.69 318 ARG A C 1
ATOM 2522 O O . ARG A 1 318 ? -37.387 45.349 22.388 1.00 37.69 318 ARG A O 1
ATOM 2529 N N . GLY A 1 319 ? -35.756 44.041 21.550 1.00 35.62 319 GLY A N 1
ATOM 2530 C CA . GLY A 1 319 ? -34.553 44.702 22.105 1.00 35.62 319 GLY A CA 1
ATOM 2531 C C . GLY A 1 319 ? -33.344 43.804 21.792 1.00 35.62 319 GLY A C 1
ATOM 2532 O O . GLY A 1 319 ? -33.432 42.618 22.070 1.00 35.62 319 GLY A O 1
ATOM 2533 N N . VAL A 1 320 ? -32.261 44.157 21.078 1.00 39.66 320 VAL A N 1
ATOM 2534 C CA . VAL A 1 320 ? -31.398 45.366 21.033 1.00 39.66 320 VAL A CA 1
ATOM 2535 C C . VAL A 1 320 ? -31.052 45.796 22.466 1.00 39.66 320 VAL A C 1
ATOM 2537 O O . VAL A 1 320 ? -31.971 46.097 23.213 1.00 39.66 320 VAL A O 1
ATOM 2540 N N . ILE A 1 321 ? -29.810 45.801 22.973 1.00 36.84 321 ILE A N 1
ATOM 2541 C CA . ILE A 1 321 ? -28.492 46.274 22.483 1.00 36.84 321 ILE A CA 1
ATOM 2542 C C . ILE A 1 321 ? -27.362 45.539 23.314 1.00 36.84 321 ILE A C 1
ATOM 2544 O O . ILE A 1 321 ? -27.710 44.640 24.074 1.00 36.84 321 ILE A O 1
ATOM 2548 N N . PRO A 1 322 ? -26.082 45.985 23.403 1.00 45.84 322 PRO A N 1
ATOM 2549 C CA . PRO A 1 322 ? -24.917 45.900 22.495 1.00 45.84 322 PRO A CA 1
ATOM 2550 C C . PRO A 1 322 ? -23.746 45.004 22.991 1.00 45.84 322 PRO A C 1
ATOM 2552 O O . PRO A 1 322 ? -23.563 44.788 24.181 1.00 45.84 322 PRO A O 1
ATOM 2555 N N . GLY A 1 323 ? -22.826 44.692 22.067 1.00 36.28 323 GLY A N 1
ATOM 2556 C CA . GLY A 1 323 ? -21.396 45.006 22.240 1.00 36.28 323 GLY A CA 1
ATOM 2557 C C . GLY A 1 323 ? -20.526 44.092 23.110 1.00 36.28 323 GLY A C 1
ATOM 2558 O O . GLY A 1 323 ? -20.389 44.311 24.306 1.00 36.28 323 GLY A O 1
ATOM 2559 N N . ALA A 1 324 ? -19.773 43.201 22.463 1.00 36.91 324 ALA A N 1
ATOM 2560 C CA . ALA A 1 324 ? -18.443 42.808 22.927 1.00 36.91 324 ALA A CA 1
ATOM 2561 C C . ALA A 1 324 ? -17.586 42.427 21.712 1.00 36.91 324 ALA A C 1
ATOM 2563 O O . ALA A 1 324 ? -17.788 41.391 21.083 1.00 36.91 324 ALA A O 1
ATOM 2564 N N . MET A 1 325 ? -16.658 43.317 21.355 1.00 45.78 325 MET A N 1
ATOM 2565 C CA . MET A 1 325 ? -15.570 43.011 20.435 1.00 45.78 325 MET A CA 1
ATOM 2566 C C . MET A 1 325 ? -14.631 42.002 21.102 1.00 45.78 325 MET A C 1
ATOM 2568 O O . MET A 1 325 ? -14.011 42.316 22.115 1.00 45.78 325 MET A O 1
ATOM 2572 N N . GLY A 1 326 ? -14.518 40.809 20.524 1.00 37.41 326 GLY A N 1
ATOM 2573 C CA . GLY A 1 326 ? -13.483 39.831 20.843 1.00 37.41 326 GLY A CA 1
ATOM 2574 C C . GLY A 1 326 ? -12.644 39.581 19.596 1.00 37.41 326 GLY A C 1
ATOM 2575 O O . GLY A 1 326 ? -13.170 39.140 18.577 1.00 37.41 326 GLY A O 1
ATOM 2576 N N . ALA A 1 327 ? -11.361 39.926 19.666 1.00 51.31 327 ALA A N 1
ATOM 2577 C CA . ALA A 1 327 ? -10.382 39.710 18.609 1.00 51.31 327 ALA A CA 1
ATOM 2578 C C . ALA A 1 327 ? -10.220 38.209 18.279 1.00 51.31 327 ALA A C 1
ATOM 2580 O O . ALA A 1 327 ? -10.326 37.376 19.183 1.00 51.31 327 ALA A O 1
ATOM 2581 N N . PRO A 1 328 ? -9.933 37.843 17.017 1.00 58.78 328 PRO A N 1
ATOM 2582 C CA . PRO A 1 328 ? -9.656 36.458 16.657 1.00 58.78 328 PRO A CA 1
ATOM 2583 C C . PRO A 1 328 ? -8.294 36.007 17.221 1.00 58.78 328 PRO A C 1
ATOM 2585 O O . PRO A 1 328 ? -7.335 36.787 17.200 1.00 58.78 328 PRO A O 1
ATOM 2588 N N . PRO A 1 329 ? -8.172 34.760 17.711 1.00 55.38 329 PRO A N 1
ATOM 2589 C CA . PRO A 1 329 ? -6.902 34.226 18.180 1.00 55.38 329 PRO A CA 1
ATOM 2590 C C . PRO A 1 329 ? -5.929 34.073 17.006 1.00 55.38 329 PRO A C 1
ATOM 2592 O O . PRO A 1 329 ? -6.254 33.494 15.968 1.00 55.38 329 PRO A O 1
ATOM 2595 N N . GLN A 1 330 ? -4.726 34.614 17.185 1.00 54.19 330 GLN A N 1
ATOM 2596 C CA . GLN A 1 330 ? -3.614 34.457 16.257 1.00 54.19 330 GLN A CA 1
ATOM 2597 C C . GLN A 1 330 ? -3.206 32.980 16.214 1.00 54.19 330 GLN A C 1
ATOM 2599 O O . GLN A 1 330 ? -2.846 32.394 17.235 1.00 54.19 330 GLN A O 1
ATOM 2604 N N . GLY A 1 331 ? -3.302 32.377 15.029 1.00 54.81 331 GLY A N 1
ATOM 2605 C CA . GLY A 1 331 ? -2.793 31.035 14.764 1.00 54.81 331 GLY A CA 1
ATOM 2606 C C . GLY A 1 331 ? -1.257 30.993 14.780 1.00 54.81 331 GLY A C 1
ATOM 2607 O O . GLY A 1 331 ? -0.606 32.031 14.642 1.00 54.81 331 GLY A O 1
ATOM 2608 N N . PRO A 1 332 ? -0.663 29.801 14.947 1.00 57.38 332 PRO A N 1
ATOM 2609 C CA . PRO A 1 332 ? 0.779 29.644 15.070 1.00 57.38 332 PRO A CA 1
ATOM 2610 C C . PRO A 1 332 ? 1.490 30.015 13.763 1.00 57.38 332 PRO A C 1
ATOM 2612 O O . PRO A 1 332 ? 1.157 29.520 12.684 1.00 57.38 332 PRO A O 1
ATOM 2615 N N . MET A 1 333 ? 2.486 30.895 13.887 1.00 48.34 333 MET A N 1
ATOM 2616 C CA . MET A 1 333 ? 3.437 31.249 12.838 1.00 48.34 333 MET A CA 1
ATOM 2617 C C . MET A 1 333 ? 4.153 29.988 12.343 1.00 48.34 333 MET A C 1
ATOM 2619 O O . MET A 1 333 ? 4.950 29.382 13.058 1.00 48.34 333 MET A O 1
ATOM 2623 N N . TRP A 1 334 ? 3.879 29.608 11.099 1.00 56.69 334 TRP A N 1
ATOM 2624 C CA . TRP A 1 334 ? 4.706 28.665 10.362 1.00 56.69 334 TRP A CA 1
ATOM 2625 C C . TRP A 1 334 ? 6.073 29.307 10.109 1.00 56.69 334 TRP A C 1
ATOM 2627 O O . TRP A 1 334 ? 6.179 30.271 9.352 1.00 56.69 334 TRP A O 1
ATOM 2637 N N . ASN A 1 335 ? 7.118 28.774 10.742 1.00 62.50 335 ASN A N 1
ATOM 2638 C CA . ASN A 1 335 ? 8.494 29.080 10.366 1.00 62.50 335 ASN A CA 1
ATOM 2639 C C . ASN A 1 335 ? 8.754 28.548 8.945 1.00 62.50 335 ASN A C 1
ATOM 2641 O O . ASN A 1 335 ? 8.499 27.365 8.695 1.00 62.50 335 ASN A O 1
ATOM 2645 N N . PRO A 1 336 ? 9.277 29.364 8.014 1.00 69.19 336 PRO A N 1
ATOM 2646 C CA . PRO A 1 336 ? 9.750 28.853 6.737 1.00 69.19 336 PRO A CA 1
ATOM 2647 C C . PRO A 1 336 ? 10.986 27.955 6.948 1.00 69.19 336 PRO A C 1
ATOM 2649 O O . PRO A 1 336 ? 11.767 28.189 7.876 1.00 69.19 336 PRO A O 1
ATOM 2652 N N . PRO A 1 337 ? 11.184 26.921 6.110 1.00 67.81 337 PRO A N 1
ATOM 2653 C CA . PRO A 1 337 ? 12.368 26.074 6.181 1.00 67.81 337 PRO A CA 1
ATOM 2654 C C . PRO A 1 337 ? 13.640 26.874 5.846 1.00 67.81 337 PRO A C 1
ATOM 2656 O O . PRO A 1 337 ? 13.574 27.840 5.080 1.00 67.81 337 PRO A O 1
ATOM 2659 N N . PRO A 1 338 ? 14.806 26.477 6.387 1.00 62.09 338 PRO A N 1
ATOM 2660 C CA . PRO A 1 338 ? 16.064 27.150 6.102 1.00 62.09 338 PRO A CA 1
ATOM 2661 C C . PRO A 1 338 ? 16.397 27.038 4.611 1.00 62.09 338 PRO A C 1
ATOM 2663 O O . PRO A 1 338 ? 16.420 25.950 4.034 1.00 62.09 338 PRO A O 1
ATOM 2666 N N . THR A 1 339 ? 16.657 28.184 3.989 1.00 65.94 339 THR A N 1
ATOM 2667 C CA . THR A 1 339 ? 17.174 28.280 2.626 1.00 65.94 339 THR A CA 1
ATOM 2668 C C . THR A 1 339 ? 18.574 27.675 2.577 1.00 65.94 339 THR A C 1
ATOM 2670 O O . THR A 1 339 ? 19.472 28.132 3.284 1.00 65.94 339 THR A O 1
ATOM 2673 N N . TRP A 1 340 ? 18.754 26.654 1.742 1.00 63.03 340 TRP A N 1
ATOM 2674 C CA . TRP A 1 340 ? 20.051 26.048 1.447 1.00 63.03 340 TRP A CA 1
ATOM 2675 C C . TRP A 1 340 ? 21.000 27.101 0.846 1.00 63.03 340 TRP A C 1
ATOM 2677 O O . TRP A 1 340 ? 20.705 27.663 -0.208 1.00 63.03 340 TRP A O 1
ATOM 2687 N N . GLN A 1 341 ? 22.126 27.374 1.510 1.00 64.38 341 GLN A N 1
ATOM 2688 C CA . GLN A 1 341 ? 23.236 28.151 0.947 1.00 64.38 341 GLN A CA 1
ATOM 2689 C C . GLN A 1 341 ? 24.280 27.179 0.374 1.00 64.38 341 GLN A C 1
ATOM 2691 O O . GLN A 1 341 ? 24.679 26.253 1.084 1.00 64.38 341 GLN A O 1
ATOM 2696 N N . PRO A 1 342 ? 24.728 27.345 -0.883 1.00 68.19 342 PRO A N 1
ATOM 2697 C CA . PRO A 1 342 ? 25.825 26.548 -1.418 1.00 68.19 342 PRO A CA 1
ATOM 2698 C C . PRO A 1 342 ? 27.164 26.933 -0.755 1.00 68.19 342 PRO A C 1
ATOM 2700 O O . PRO A 1 342 ? 27.340 28.086 -0.350 1.00 68.19 342 PRO A O 1
ATOM 2703 N N . PRO A 1 343 ? 28.114 25.988 -0.626 1.00 70.06 343 PRO A N 1
ATOM 2704 C CA . PRO A 1 343 ? 29.432 26.253 -0.055 1.00 70.06 343 PRO A CA 1
ATOM 2705 C C . PRO A 1 343 ? 30.265 27.187 -0.955 1.00 70.06 343 PRO A C 1
ATOM 2707 O O . PRO A 1 343 ? 30.066 27.198 -2.171 1.00 70.06 343 PRO A O 1
ATOM 2710 N N . PRO A 1 344 ? 31.208 27.960 -0.379 1.00 62.44 344 PRO A N 1
ATOM 2711 C CA . PRO A 1 344 ? 32.028 28.898 -1.134 1.00 62.44 344 PRO A CA 1
ATOM 2712 C C . PRO A 1 344 ? 32.931 28.163 -2.130 1.00 62.44 344 PRO A C 1
ATOM 2714 O O . PRO A 1 344 ? 33.638 27.217 -1.773 1.00 62.44 344 PRO A O 1
ATOM 2717 N N . GLU A 1 345 ? 32.904 28.625 -3.378 1.00 60.47 345 GLU A N 1
ATOM 2718 C CA . GLU A 1 345 ? 33.821 28.203 -4.431 1.00 60.47 345 GLU A CA 1
ATOM 2719 C C . GLU A 1 345 ? 35.267 28.472 -3.994 1.00 60.47 345 GLU A C 1
ATOM 2721 O O . GLU A 1 345 ? 35.668 29.613 -3.753 1.00 60.47 345 GLU A O 1
ATOM 2726 N N . PHE A 1 346 ? 36.070 27.412 -3.894 1.00 56.50 346 PHE A N 1
ATOM 2727 C CA . PHE A 1 346 ? 37.519 27.551 -3.839 1.00 56.50 346 PHE A CA 1
ATOM 2728 C C . PHE A 1 346 ? 38.014 27.925 -5.234 1.00 56.50 346 PHE A C 1
ATOM 2730 O O . PHE A 1 346 ? 38.074 27.083 -6.128 1.00 56.50 346 PHE A O 1
ATOM 2737 N N . SER A 1 347 ? 38.379 29.193 -5.401 1.00 56.81 347 SER A N 1
ATOM 2738 C CA . SER A 1 347 ? 39.128 29.670 -6.557 1.00 56.81 347 SER A CA 1
ATOM 2739 C C . SER A 1 347 ? 40.441 28.891 -6.697 1.00 56.81 347 SER A C 1
ATOM 2741 O O . SER A 1 347 ? 41.228 28.805 -5.748 1.00 56.81 347 SER A O 1
ATOM 2743 N N . ARG A 1 348 ? 40.682 28.354 -7.891 1.00 53.78 348 ARG A N 1
ATOM 2744 C CA . ARG A 1 348 ? 42.016 28.063 -8.416 1.00 53.78 348 ARG A CA 1
ATOM 2745 C C . ARG A 1 348 ? 42.179 28.758 -9.749 1.00 53.78 348 ARG A C 1
ATOM 2747 O O . ARG A 1 348 ? 41.208 28.709 -10.534 1.00 53.78 348 ARG A O 1
#

Foldseek 3Di:
DVVVVVVVVVVVVVVVVVVVVVVVVVVVVVVVVVVVVVVVVVVPPDDDPPCPDPPDDPVVRVVVVVVVVVVVVVVVVVVVVVVVVVVVVVVVVVVVVVVVVVVVVVVVVVVVVVVVVVVVVVVVVVVVVVVVVVVVVVVVVVVVVVVVVVVVLVVVCVVCVVVVHHRDPVVVPPPDPPPPVVNVVVVVVVVVPVVVVVVVVVVVVVVVVVVVQVVCVVVLVDCVSCVVVVNHPPVVPDPPVVVVVVVVPPDDDDDDDDDDPPPPVPVVVVVVVVVVVVVVVVVVVVVVVVVVVVVDDDDDDDDDDDDDDDDDDDDDDDDDDDDDDDDDDDDDDDDDDDDDDDDDDDDD

Secondary structure (DSSP, 8-state):
-HHHHHHHHHHHHHHHHHHHHHHHHHHHHHHHHHHHHHHHHHHHSSSS-----TTS-HHHHHHHHHHHHHHHHHHHHHHHHHHHHHHHHHHHHHHHHHHHHHHHHHHHHHHHHHHHHHHHHHHHHHHHHHHHHHHHHHHHHHHHHHHHHHHHHHHHHHHHHHHTPPP-GGGGGSS-----HHHHHHHHHHH--HHHHHHHHHHHHHHHHHHHHHHHHHHT-SHHHHHHTT----TTS-HHHHHHHHTT-SS---------TTTTHHHHHHHHHHHHHHHHHHHHHHHHHHHHHHT-------------------------------PPPPPP--PPPPPPPPPPP---

pLDDT: mean 73.84, std 20.98, range [34.94, 98.62]

Radius of gyration: 52.69 Å; chains: 1; bounding box: 117×114×144 Å